Protein AF-X1L0N9-F1 (afdb_monomer)

Solvent-accessible surface area (backbone atoms only — not comparable to full-atom values): 13491 Å² total; per-residue (Å²): 127,62,77,63,73,62,93,65,73,90,87,54,82,64,42,78,41,66,51,42,44,45,74,93,39,53,26,40,29,42,27,48,75,87,40,78,75,52,71,44,74,54,55,84,100,55,66,48,78,44,83,41,66,40,66,89,49,39,42,36,40,40,26,19,51,98,86,40,84,76,45,76,52,76,50,65,66,63,60,67,73,70,48,80,45,81,43,59,81,52,98,76,78,62,95,72,92,72,65,82,74,58,68,49,80,39,46,16,16,92,86,70,44,68,32,91,82,71,79,75,89,79,84,86,78,85,69,62,63,66,32,63,77,67,70,41,51,71,58,40,23,53,48,25,44,51,49,15,55,52,26,46,77,70,68,37,56,69,61,13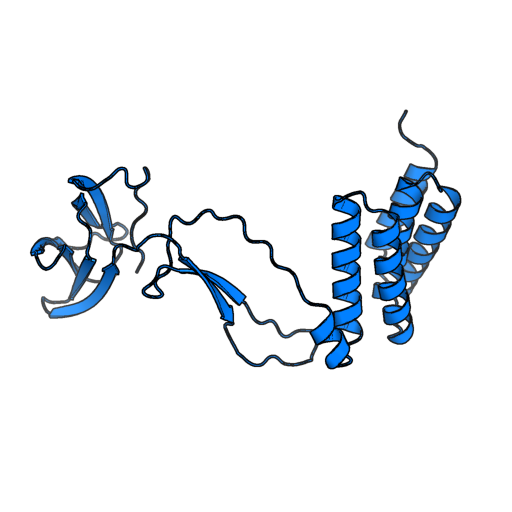,50,51,26,30,50,56,18,30,53,40,21,56,77,66,69,34,53,67,53,34,18,53,29,28,34,54,48,11,52,57,26,42,78,69,69,38,52,68,62,11,45,58,26,32,50,54,14,28,53,36,26,50,76,71,71,37,56,70,61,20,51,54,43,49,53,54,50,53,45,70,76,56,68,82,132

Secondary structure (DSSP, 8-state):
--B---SS---STT-EEEEEE--SSSEEEEEETTEEEEEEE--TTS-EEEEEE--SSEEEEEEEETTEEEEEEEEE------EEEEEES-S---SSSS----EEEEEE-TTS-B-TT----------THHHHHTT-HHHHHHHHHHHHHHHHHTT-HHHHHHHHHHHHHHHHHTT-HHHHHHHHHHHHHHHHTTT-HHHHHHHHHHHHHHHHHTT-HHHHHHHHHHHHHTTS---

Nearest PDB structures (foldseek):
  3sf4-assembly2_B  TM=9.523E-01  e=1.777E-04  Homo sapiens
  4jhr-assembly1_A  TM=8.990E-01  e=4.467E-04  Mus musculus
  4a1s-assembly1_B  TM=9.155E-01  e=1.335E-03  Drosophila melanogaster
  5a7d-assembly4_D  TM=7.820E-01  e=4.467E-04  Drosophila melanogaster
  3ro2-assembly1_A  TM=8.327E-01  e=1.190E-03  Mus musculus

Radius of gyration: 27.87 Å; Cα contacts (8 Å, |Δi|>4): 354; chains: 1; bounding box: 68×39×65 Å

pLDDT: mean 84.45, std 13.93, range [32.12, 97.81]

Foldseek 3Di:
DDWDDQPDPDPDFFDWGKIKDDDPAQKKWKDDPNRTQDIDGQDPPDIDIGTDTDDFFKMKMFGDHPNDTDDIDMDGDFDDFDDKDKDWPDPDWDPPVPTDIDIDIFGHGPVRHGDPPDPDDDDDDDDLVVCVVVVVLQVNLVNLCVQLVVCVVVVVLVSSLVSLVSSLVSCVVVVPLQSNLVSLQSVLVSCVVVVVLVSSLVSLVSSLVSCVVVPNVVVNVVSVVVNVCSVPPDD

Sequence (235 aa):
MAFHKTKDGLKGIGQEIRVWSYSNCEEVELIVNGRSQGRKEMPRNSHLEWKVKYEPGYIELRGYNAGQLVATDRQESTGKAVTIRLKSDREKIKADNHDVSQVTVEIIDKKGRMVPTANNQITLKKSLETAEAMGYKSCMSKAYTGLGLTYLGLRKINEAKKMHKESLKIESELNSREGMARQHFNLGVLYNEQGDIKTAKESMAKAYILYQDIGKPEMAEYIQKRIEELNFPPD

Mean predicted aligned error: 15.49 Å

Organism: NCBI:txid412755

Structure (mmCIF, N/CA/C/O backbone):
data_AF-X1L0N9-F1
#
_entry.id   AF-X1L0N9-F1
#
loop_
_atom_site.group_PDB
_atom_site.id
_atom_site.type_symbol
_atom_site.label_atom_id
_atom_site.label_alt_id
_atom_site.label_comp_id
_atom_site.label_asym_id
_atom_site.label_entity_id
_atom_site.label_seq_id
_atom_site.pdbx_PDB_ins_code
_atom_site.Cartn_x
_atom_site.Cartn_y
_atom_site.Cartn_z
_atom_site.occupancy
_atom_site.B_iso_or_equiv
_atom_site.auth_seq_id
_atom_site.auth_comp_id
_atom_site.auth_asym_id
_atom_site.auth_atom_id
_atom_site.pdbx_PDB_model_num
ATOM 1 N N . MET A 1 1 ? -15.127 10.946 16.827 1.00 34.62 1 MET A N 1
ATOM 2 C CA . MET A 1 1 ? -14.943 9.701 17.600 1.00 34.62 1 MET A CA 1
ATOM 3 C C . MET A 1 1 ? -13.526 9.212 17.385 1.00 34.62 1 MET A C 1
ATOM 5 O O . MET A 1 1 ? -13.165 8.932 16.251 1.00 34.62 1 MET A O 1
ATOM 9 N N . ALA A 1 2 ? -12.706 9.190 18.434 1.00 32.12 2 ALA A N 1
ATOM 10 C CA . ALA A 1 2 ? -11.401 8.537 18.411 1.00 32.12 2 ALA A CA 1
ATOM 11 C C . ALA A 1 2 ? -11.038 8.099 19.834 1.00 32.12 2 ALA A C 1
ATOM 13 O O . ALA A 1 2 ? -11.057 8.916 20.756 1.00 32.12 2 ALA A O 1
ATOM 14 N N . PHE A 1 3 ? -10.719 6.812 19.984 1.00 50.53 3 PHE A N 1
ATOM 15 C CA . PHE A 1 3 ? -10.255 6.203 21.224 1.00 50.53 3 PHE A CA 1
ATOM 16 C C . PHE A 1 3 ? -8.733 6.030 21.246 1.00 50.53 3 PHE A C 1
ATOM 18 O O . PHE A 1 3 ? -8.115 5.572 20.291 1.00 50.53 3 PHE A O 1
ATOM 25 N N . HIS A 1 4 ? -8.202 6.383 22.415 1.00 48.69 4 HIS A N 1
ATOM 26 C CA . HIS A 1 4 ? -7.091 5.821 23.181 1.00 48.69 4 HIS A CA 1
ATOM 27 C C . HIS A 1 4 ? -5.861 5.200 22.479 1.00 48.69 4 HIS A C 1
ATOM 29 O O . HIS A 1 4 ? -5.888 4.095 21.942 1.00 48.69 4 HIS A O 1
ATOM 35 N N . LYS A 1 5 ? -4.715 5.851 22.723 1.00 40.66 5 LYS A N 1
ATOM 36 C CA . LYS A 1 5 ? -3.377 5.250 22.776 1.00 40.66 5 LYS A CA 1
ATOM 37 C C . LYS A 1 5 ? -2.921 5.296 24.240 1.00 40.66 5 LYS A C 1
ATOM 39 O O . LYS A 1 5 ? -2.629 6.380 24.742 1.00 40.66 5 LYS A O 1
ATOM 44 N N . THR A 1 6 ? -2.814 4.163 24.939 1.00 43.25 6 THR A N 1
ATOM 45 C CA . THR A 1 6 ? -1.882 4.093 26.075 1.00 43.25 6 THR A CA 1
ATOM 46 C C . THR A 1 6 ? -0.507 4.372 25.478 1.00 43.25 6 THR A C 1
ATOM 48 O O . THR A 1 6 ? -0.040 3.602 24.637 1.00 43.25 6 THR A O 1
ATOM 51 N N . LYS A 1 7 ? 0.124 5.490 25.857 1.00 37.91 7 LYS A N 1
ATOM 52 C CA . LYS A 1 7 ? 1.489 5.836 25.421 1.00 37.91 7 LYS A CA 1
ATOM 53 C C . LYS A 1 7 ? 2.478 4.695 25.715 1.00 37.91 7 LYS A C 1
ATOM 55 O O . LYS A 1 7 ? 3.401 4.478 24.939 1.00 37.91 7 LYS A O 1
ATOM 60 N N . ASP A 1 8 ? 2.188 3.925 26.762 1.00 44.94 8 ASP A N 1
ATOM 61 C CA . ASP A 1 8 ? 2.935 2.761 27.213 1.00 44.94 8 ASP A CA 1
ATOM 62 C C . ASP A 1 8 ? 2.049 1.524 27.018 1.00 44.94 8 ASP A C 1
ATOM 64 O O . ASP A 1 8 ? 1.043 1.388 27.710 1.00 44.94 8 ASP A O 1
ATOM 68 N N . GLY A 1 9 ? 2.353 0.658 26.047 1.00 54.50 9 GLY A N 1
ATOM 69 C CA . GLY A 1 9 ? 1.533 -0.523 25.735 1.00 54.50 9 GLY A CA 1
ATOM 70 C C . GLY A 1 9 ? 1.088 -1.324 26.972 1.00 54.50 9 GLY A C 1
ATOM 71 O O . GLY A 1 9 ? 1.782 -1.353 27.990 1.00 54.50 9 GLY A O 1
ATOM 72 N N . LEU A 1 10 ? -0.081 -1.969 26.883 1.00 64.44 10 LEU A N 1
ATOM 73 C CA . LEU A 1 10 ? -0.662 -2.767 27.970 1.00 64.44 10 LEU A CA 1
ATOM 74 C C . LEU A 1 10 ? 0.330 -3.846 28.448 1.00 64.44 10 LEU A C 1
ATOM 76 O O . LEU A 1 10 ? 0.694 -4.747 27.696 1.00 64.44 10 LEU A O 1
ATOM 80 N N . LYS A 1 11 ? 0.751 -3.752 29.710 1.00 58.22 11 LYS A N 1
ATOM 81 C CA . LYS A 1 11 ? 1.669 -4.662 30.410 1.00 58.22 11 LYS A CA 1
ATOM 82 C C . LYS A 1 11 ? 0.950 -5.839 31.077 1.00 58.22 11 LYS A C 1
ATOM 84 O O . LYS A 1 11 ? 1.602 -6.829 31.392 1.00 58.22 11 LYS A O 1
ATOM 89 N N . GLY A 1 12 ? -0.368 -5.761 31.287 1.00 68.44 12 GLY A N 1
ATOM 90 C CA . GLY A 1 12 ? -1.157 -6.863 31.847 1.00 68.44 12 GLY A CA 1
ATOM 91 C C . GLY A 1 12 ? -2.470 -6.437 32.507 1.00 68.44 12 GLY A C 1
ATOM 92 O O . GLY A 1 12 ? -2.781 -5.251 32.609 1.00 68.44 12 GLY A O 1
ATOM 93 N N . ILE A 1 13 ? -3.242 -7.432 32.955 1.00 79.12 13 ILE A N 1
ATOM 94 C CA . ILE A 1 13 ? -4.495 -7.254 33.709 1.00 79.12 13 ILE A CA 1
ATOM 95 C C . ILE A 1 13 ? -4.215 -6.473 35.002 1.00 79.12 13 ILE A C 1
ATOM 97 O O . ILE A 1 13 ? -3.224 -6.729 35.681 1.00 79.12 13 ILE A O 1
ATOM 101 N N . GLY A 1 14 ? -5.085 -5.520 35.341 1.00 79.69 14 GLY A N 1
ATOM 102 C CA . GLY A 1 14 ? -4.996 -4.706 36.556 1.00 79.69 14 GLY A CA 1
ATOM 103 C C . GLY A 1 14 ? -4.119 -3.457 36.441 1.00 79.69 14 GLY A C 1
ATOM 104 O O . GLY A 1 14 ? -4.121 -2.640 37.362 1.00 79.69 14 GLY A O 1
ATOM 105 N N . GLN A 1 15 ? -3.409 -3.266 35.324 1.00 82.19 15 GLN A N 1
ATOM 106 C CA . GLN A 1 15 ? -2.669 -2.031 35.063 1.00 82.19 15 GLN A CA 1
ATOM 107 C C . GLN A 1 15 ? -3.626 -0.835 34.993 1.00 82.19 15 GLN A C 1
ATOM 109 O O . GLN A 1 15 ? -4.653 -0.897 34.319 1.00 82.19 15 GLN A O 1
ATOM 114 N N . GLU A 1 16 ? -3.274 0.272 35.644 1.00 85.69 16 GLU A N 1
ATOM 115 C CA . GLU A 1 16 ? -3.999 1.530 35.473 1.00 85.69 16 GLU A CA 1
ATOM 116 C C . GLU A 1 16 ? -3.743 2.103 34.073 1.00 85.69 16 GLU A C 1
ATOM 118 O O . GLU A 1 16 ? -2.599 2.310 33.660 1.00 85.69 16 GLU A O 1
ATOM 123 N N . ILE A 1 17 ? -4.825 2.365 33.347 1.00 85.00 17 ILE A N 1
ATOM 124 C CA . ILE A 1 17 ? -4.815 2.961 32.017 1.00 85.00 17 ILE A CA 1
ATOM 125 C C . ILE A 1 17 ? -5.641 4.242 32.012 1.00 85.00 17 ILE A C 1
ATOM 127 O O . ILE A 1 17 ? -6.614 4.387 32.755 1.00 85.00 17 ILE A O 1
ATOM 131 N N . ARG A 1 18 ? -5.248 5.181 31.149 1.00 88.06 18 ARG A N 1
ATOM 132 C CA . ARG A 1 18 ? -5.951 6.453 30.958 1.00 88.06 18 ARG A CA 1
ATOM 133 C C . ARG A 1 18 ? -6.823 6.377 29.723 1.00 88.06 18 ARG A C 1
ATOM 135 O O . ARG A 1 18 ? -6.313 6.488 28.615 1.00 88.06 18 ARG A O 1
ATOM 142 N N . VAL A 1 19 ? -8.122 6.194 29.890 1.00 88.00 19 VAL A N 1
ATOM 143 C CA . VAL A 1 19 ? -9.056 6.199 28.76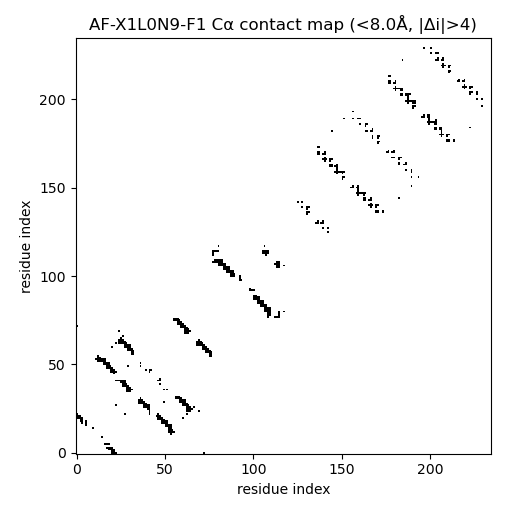2 1.00 88.00 19 VAL A CA 1
ATOM 144 C C . VAL A 1 19 ? -9.383 7.643 28.414 1.00 88.00 19 VAL A C 1
ATOM 146 O O . VAL A 1 19 ? -9.854 8.387 29.271 1.00 88.00 19 VAL A O 1
ATOM 149 N N . TRP A 1 20 ? -9.128 8.026 27.163 1.00 90.00 20 TRP A N 1
ATOM 150 C CA . TRP A 1 20 ? -9.456 9.350 26.635 1.00 90.00 20 TRP A CA 1
ATOM 151 C C . TRP A 1 20 ? -10.664 9.290 25.710 1.00 90.00 20 TRP A C 1
ATOM 153 O O . TRP A 1 20 ? -10.805 8.331 24.947 1.00 90.00 20 TRP A O 1
ATOM 163 N N . SER A 1 21 ? -11.493 10.332 25.755 1.00 88.62 21 SER A N 1
ATOM 164 C CA . SER A 1 21 ? -12.639 10.510 24.865 1.00 88.62 21 SER A CA 1
ATOM 165 C C . SER A 1 21 ? -12.681 11.917 24.283 1.00 88.62 21 SER A C 1
ATOM 167 O O . SER A 1 21 ? -12.594 12.903 25.016 1.00 88.62 21 SER A O 1
ATOM 169 N N . TYR A 1 22 ? -12.888 11.983 22.969 1.00 90.56 22 TYR A N 1
ATOM 170 C CA . TYR A 1 22 ? -13.259 13.192 22.244 1.00 90.56 22 TYR A CA 1
ATOM 171 C C . TYR A 1 22 ? -14.695 13.039 21.751 1.00 90.56 22 TYR A C 1
ATOM 173 O O . TYR A 1 22 ? -15.003 12.101 21.006 1.00 90.56 22 TYR A O 1
ATOM 181 N N . SER A 1 23 ? -15.560 13.974 22.132 1.00 90.12 23 SER A N 1
ATOM 182 C CA . SER A 1 23 ? -16.963 13.991 21.729 1.00 90.12 23 SER A CA 1
ATOM 183 C C . SER A 1 23 ? -17.422 15.414 21.453 1.00 90.12 23 SER A C 1
ATOM 185 O O . SER A 1 23 ? -16.873 16.372 21.986 1.00 90.12 23 SER A O 1
ATOM 187 N N . ASN A 1 24 ? -18.442 15.529 20.615 1.00 92.56 24 ASN A N 1
ATOM 188 C CA . ASN A 1 24 ? -19.243 16.734 20.439 1.00 92.56 24 ASN A CA 1
ATOM 189 C C . ASN A 1 24 ? -20.523 16.713 21.300 1.00 92.56 24 ASN A C 1
ATOM 191 O O . ASN A 1 24 ? -21.346 17.611 21.159 1.00 92.56 24 ASN A O 1
ATOM 195 N N . CYS A 1 25 ? -20.716 15.685 22.136 1.00 93.00 25 CYS A N 1
ATOM 196 C CA . CYS A 1 25 ? -21.814 15.628 23.103 1.00 93.00 25 CYS A CA 1
ATOM 197 C C . CYS A 1 25 ? -21.526 16.514 24.322 1.00 93.00 25 CYS A C 1
ATOM 199 O O . CYS A 1 25 ? -20.361 16.728 24.655 1.00 93.00 25 CYS A O 1
ATOM 201 N N . GLU A 1 26 ? -22.577 16.962 25.006 1.00 96.12 26 GLU A N 1
ATOM 202 C CA . GLU A 1 26 ? -22.484 17.766 26.233 1.00 96.12 26 GLU A CA 1
ATOM 203 C C . GLU A 1 26 ? -21.871 16.971 27.386 1.00 96.12 26 GLU A C 1
ATOM 205 O O . GLU A 1 26 ? -20.997 17.467 28.087 1.00 96.12 26 GLU A O 1
ATOM 210 N N . GLU A 1 27 ? -22.273 15.712 27.553 1.00 97.06 27 GLU A N 1
ATOM 211 C CA . GLU A 1 27 ? -21.728 14.823 28.575 1.00 97.06 27 GLU A CA 1
ATOM 212 C C . GLU A 1 27 ? -21.344 13.474 27.974 1.00 97.06 27 GLU A C 1
ATOM 214 O O . GLU A 1 27 ? -21.942 12.999 27.006 1.00 97.06 27 GLU A O 1
ATOM 219 N N . VAL A 1 28 ? -20.355 12.814 28.572 1.00 97.06 28 VAL A N 1
ATOM 220 C CA . VAL A 1 28 ? -19.987 11.444 28.217 1.00 97.06 28 VAL A CA 1
ATOM 221 C C . VAL A 1 28 ? -19.795 10.613 29.476 1.00 97.06 28 VAL A C 1
ATOM 223 O O . VAL A 1 28 ? -19.161 11.038 30.439 1.00 97.06 28 VAL A O 1
ATOM 226 N N . GLU A 1 29 ? -20.326 9.399 29.460 1.00 97.31 29 GLU A N 1
ATOM 227 C CA . GLU A 1 29 ? -20.125 8.385 30.487 1.00 97.31 29 GLU A CA 1
ATOM 228 C C . GLU A 1 29 ? -19.268 7.247 29.942 1.00 97.31 29 GLU A C 1
ATOM 230 O O . GLU A 1 29 ? -19.505 6.757 28.837 1.00 97.31 29 GLU A O 1
ATOM 235 N N . LEU A 1 30 ? -18.286 6.817 30.733 1.00 95.38 30 LEU A N 1
ATOM 236 C CA . LEU A 1 30 ? -17.493 5.630 30.441 1.00 95.38 30 LEU A CA 1
ATOM 237 C C . LEU A 1 30 ? -18.061 4.425 31.190 1.00 95.38 30 LEU A C 1
ATOM 239 O O . LEU A 1 30 ? -18.181 4.448 32.411 1.00 95.38 30 LEU A O 1
ATOM 243 N N . ILE A 1 31 ? -18.334 3.347 30.467 1.00 95.56 31 ILE A N 1
ATOM 244 C CA . ILE A 1 31 ? -18.715 2.041 30.997 1.00 95.56 31 ILE A CA 1
ATOM 245 C C . ILE A 1 31 ? -17.563 1.064 30.750 1.00 95.56 31 ILE A C 1
ATOM 247 O O . ILE A 1 31 ? -17.070 0.954 29.630 1.00 95.56 31 ILE A O 1
ATOM 251 N N . VAL A 1 32 ? -17.153 0.320 31.775 1.00 92.88 32 VAL A N 1
ATOM 252 C CA . VAL A 1 32 ? -16.159 -0.761 31.677 1.00 92.88 32 VAL A CA 1
ATOM 253 C C . VAL A 1 32 ? -16.826 -2.050 32.132 1.00 92.88 32 VAL A C 1
ATOM 25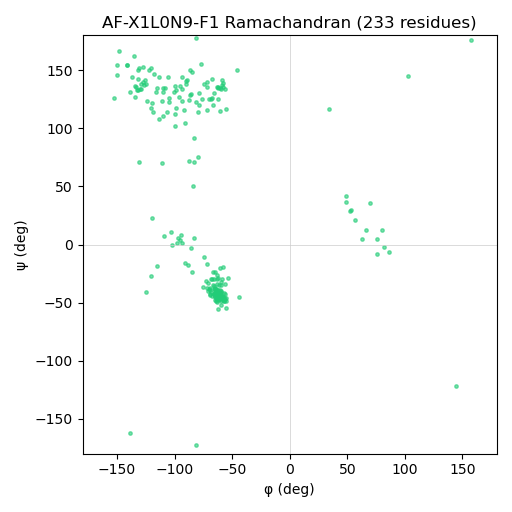5 O O . VAL A 1 32 ? -17.279 -2.132 33.273 1.00 92.88 32 VAL A O 1
ATOM 258 N N . ASN A 1 33 ? -16.934 -3.042 31.244 1.00 92.44 33 ASN A N 1
ATOM 259 C CA . ASN A 1 33 ? -17.570 -4.335 31.537 1.00 92.44 33 ASN A CA 1
ATOM 260 C C . ASN A 1 33 ? -18.956 -4.201 32.207 1.00 92.44 33 ASN A C 1
ATOM 262 O O . ASN A 1 33 ? -19.277 -4.892 33.173 1.00 92.44 33 ASN A O 1
ATOM 266 N N . GLY A 1 34 ? -19.765 -3.256 31.721 1.00 93.44 34 GLY A N 1
ATOM 267 C CA . GLY A 1 34 ? -21.113 -2.978 32.230 1.00 93.44 34 GLY A CA 1
ATOM 268 C C . GLY A 1 34 ? -21.172 -2.087 33.476 1.00 93.44 34 GLY A C 1
ATOM 269 O O . GLY A 1 34 ? -22.266 -1.743 33.913 1.00 93.44 34 GLY A O 1
ATOM 270 N N . ARG A 1 35 ? -20.029 -1.672 34.038 1.00 95.00 35 ARG A N 1
ATOM 271 C CA . ARG A 1 35 ? -19.954 -0.812 35.229 1.00 95.00 35 ARG A CA 1
ATOM 272 C C . ARG A 1 35 ? -19.565 0.612 34.859 1.00 95.00 35 ARG A C 1
ATOM 274 O O . ARG A 1 35 ? -18.523 0.827 34.236 1.00 95.00 35 ARG A O 1
ATOM 281 N N . SER A 1 36 ? -20.371 1.581 35.284 1.00 96.00 36 SER A N 1
ATOM 282 C CA . SER A 1 36 ? -20.061 2.998 35.087 1.00 96.00 36 SER A CA 1
ATOM 283 C C . SER A 1 36 ? -18.787 3.397 35.830 1.00 96.00 36 SER A C 1
ATOM 285 O O . SER A 1 36 ? -18.579 3.027 36.984 1.00 96.00 36 SER A O 1
ATOM 287 N N . GLN A 1 37 ? -17.937 4.151 35.143 1.00 95.12 37 GLN A N 1
ATOM 288 C CA . GLN A 1 37 ? -16.746 4.818 35.671 1.00 95.12 37 GLN A CA 1
ATOM 289 C C . GLN A 1 37 ? -16.995 6.322 35.870 1.00 95.12 37 GLN A C 1
ATOM 291 O O . GLN A 1 37 ? -16.060 7.086 36.110 1.00 95.12 37 GLN A O 1
ATOM 296 N N . GLY A 1 38 ? -18.255 6.750 35.755 1.00 95.50 38 GLY A N 1
ATOM 297 C CA . GLY A 1 38 ? -18.694 8.125 35.933 1.00 95.50 38 GLY A CA 1
ATOM 298 C C . GLY A 1 38 ? -18.973 8.849 34.618 1.00 95.50 38 GLY A C 1
ATOM 299 O O . GLY A 1 38 ? -18.276 8.669 33.612 1.00 95.50 38 GLY A O 1
ATOM 300 N N . ARG A 1 39 ? -19.990 9.710 34.673 1.00 96.44 39 ARG A N 1
ATOM 301 C CA . ARG A 1 39 ? -20.349 10.679 33.638 1.00 96.44 39 ARG A CA 1
ATOM 302 C C . ARG A 1 39 ? -19.615 11.999 33.884 1.00 96.44 39 ARG A C 1
ATOM 304 O O . ARG A 1 39 ? -19.452 12.403 35.034 1.00 96.44 39 ARG A O 1
ATOM 311 N N . LYS A 1 40 ? -19.147 12.644 32.816 1.00 96.94 40 LYS A N 1
ATOM 312 C CA . LYS A 1 40 ? -18.444 13.932 32.861 1.00 96.94 40 LYS A CA 1
ATOM 313 C C . LYS A 1 40 ? -18.934 14.858 31.749 1.00 96.94 40 LYS A C 1
ATOM 315 O O . LYS A 1 40 ? -19.186 14.391 30.640 1.00 96.94 40 LYS A O 1
ATOM 320 N N . GLU A 1 41 ? -19.004 16.150 32.042 1.00 96.94 41 GLU A N 1
ATOM 321 C CA . GLU A 1 41 ? -19.285 17.207 31.065 1.00 96.94 41 GLU A CA 1
ATOM 322 C C . GLU A 1 41 ? -18.082 17.417 30.136 1.00 96.94 41 GLU A C 1
ATOM 324 O O . GLU A 1 41 ? -16.936 17.440 30.589 1.00 96.94 41 GLU A O 1
ATOM 329 N N . MET A 1 42 ? -18.331 17.545 28.835 1.00 94.06 42 MET A N 1
ATOM 330 C CA . MET A 1 42 ? -17.302 17.666 27.812 1.00 94.06 42 MET A CA 1
ATOM 331 C C . MET A 1 42 ? -16.747 19.099 27.752 1.00 94.06 42 MET A C 1
ATOM 333 O O . MET A 1 42 ? -17.452 20.022 27.334 1.00 94.06 42 MET A O 1
ATOM 337 N N . PRO A 1 43 ? -15.466 19.318 28.099 1.00 94.44 43 PRO A N 1
ATOM 338 C CA . PRO A 1 43 ? -14.849 20.632 27.967 1.00 94.44 43 PRO A CA 1
ATOM 339 C C . PRO A 1 43 ? -14.693 21.042 26.494 1.00 94.44 43 PRO A C 1
ATOM 341 O O . PRO A 1 43 ? -14.314 20.238 25.638 1.00 94.44 43 PRO A O 1
ATOM 344 N N . ARG A 1 44 ? -14.903 22.332 26.196 1.00 89.62 44 ARG A N 1
ATOM 345 C CA . ARG A 1 44 ? -14.673 22.882 24.848 1.00 89.62 44 ARG A CA 1
ATOM 346 C C . ARG A 1 44 ? -13.216 22.690 24.419 1.00 89.62 44 ARG A C 1
ATOM 348 O O . ARG A 1 44 ? -12.301 23.012 25.171 1.00 89.62 44 ARG A O 1
ATOM 355 N N . ASN A 1 45 ? -13.018 22.227 23.182 1.00 87.69 45 ASN A N 1
ATOM 356 C CA . ASN A 1 45 ? -11.704 22.031 22.550 1.00 87.69 45 ASN A CA 1
ATOM 357 C C . ASN A 1 45 ? -10.723 21.168 23.366 1.00 87.69 45 ASN A C 1
ATOM 359 O O . ASN A 1 45 ? -9.511 21.360 23.288 1.00 87.69 45 ASN A O 1
ATOM 363 N N . SER A 1 46 ? -11.232 20.225 24.159 1.00 92.50 46 SER A N 1
ATOM 364 C CA . SER A 1 46 ? -10.409 19.336 24.977 1.00 92.50 46 SER A CA 1
ATOM 365 C C . SER A 1 46 ? -10.961 17.904 24.936 1.00 92.50 46 SER A C 1
ATOM 367 O O . SER A 1 46 ? -11.669 17.529 24.001 1.00 92.50 46 SER A O 1
ATOM 369 N N . HIS A 1 47 ? -10.563 17.072 25.892 1.00 90.69 47 HIS A N 1
ATOM 370 C CA . HIS A 1 47 ? -10.966 15.678 26.008 1.00 90.69 47 HIS A CA 1
ATOM 371 C C . HIS A 1 47 ? -11.332 15.339 27.446 1.00 90.69 47 HIS A C 1
ATOM 373 O O . HIS A 1 47 ? -10.935 16.018 28.395 1.00 90.69 47 HIS A O 1
ATOM 379 N N . LEU A 1 48 ? -12.056 14.238 27.594 1.00 93.00 48 LEU A N 1
ATOM 380 C CA . LEU A 1 48 ? -12.281 13.607 28.882 1.00 93.00 48 LEU A CA 1
ATOM 381 C C . LEU A 1 48 ? -11.243 12.521 29.126 1.00 93.00 48 LEU A C 1
ATOM 383 O O . LEU A 1 48 ? -10.861 11.804 28.203 1.00 93.00 48 LEU A O 1
ATOM 387 N N . GLU A 1 49 ? -10.834 12.374 30.383 1.00 93.56 49 GLU A N 1
ATOM 388 C CA . GLU A 1 49 ? -9.931 11.320 30.840 1.00 93.56 49 GLU A CA 1
ATOM 389 C C . GLU A 1 49 ? -10.538 10.563 32.025 1.00 93.56 49 GLU A C 1
ATOM 391 O O . GLU A 1 49 ? -11.051 11.171 32.969 1.00 93.56 49 GLU A O 1
ATOM 396 N N . TRP A 1 50 ? -10.420 9.235 32.017 1.00 93.50 50 TRP A N 1
ATOM 397 C CA . TRP A 1 50 ? -10.667 8.375 33.174 1.00 93.50 50 TRP A CA 1
ATOM 398 C C . TRP A 1 50 ? -9.449 7.504 33.449 1.00 93.50 50 TRP A C 1
ATOM 400 O O . TRP A 1 50 ? -8.870 6.927 32.528 1.00 93.50 50 TRP A O 1
ATOM 410 N N . LYS A 1 51 ? -9.100 7.363 34.727 1.00 91.94 51 LYS A N 1
ATOM 411 C CA . LYS A 1 51 ? -8.141 6.362 35.194 1.00 91.94 51 LYS A CA 1
ATOM 412 C C . LYS A 1 51 ? -8.914 5.111 35.573 1.00 91.94 51 LYS A C 1
ATOM 414 O O . LYS A 1 51 ? -9.738 5.158 36.482 1.00 91.94 51 LYS A O 1
ATOM 419 N N . VAL A 1 52 ? -8.676 4.021 34.858 1.00 90.19 52 VAL A N 1
ATOM 420 C CA . VAL A 1 52 ? -9.372 2.747 35.073 1.00 90.19 52 VAL A CA 1
ATOM 421 C C . VAL A 1 52 ? -8.360 1.617 35.139 1.00 90.19 52 VAL A C 1
ATOM 423 O O . VAL A 1 52 ? -7.308 1.677 34.505 1.00 90.19 52 VAL A O 1
ATOM 426 N N . LYS A 1 53 ? -8.668 0.568 35.899 1.00 88.06 53 LYS A N 1
ATOM 427 C CA . LYS A 1 53 ? -7.868 -0.660 35.877 1.00 88.06 53 LYS A CA 1
ATOM 428 C C . LYS A 1 53 ? -8.245 -1.472 34.646 1.00 88.06 53 LYS A C 1
ATOM 430 O O . LYS A 1 53 ? -9.426 -1.685 34.383 1.00 88.06 53 LYS A O 1
ATOM 435 N N . TYR A 1 54 ? -7.246 -1.904 33.886 1.00 84.00 54 TYR A N 1
ATOM 436 C CA . TYR A 1 54 ? -7.463 -2.706 32.693 1.00 84.00 54 TYR A CA 1
ATOM 437 C C . TYR A 1 54 ? -7.993 -4.096 33.055 1.00 84.00 54 TYR A C 1
ATOM 439 O O . TYR A 1 54 ? -7.352 -4.848 33.792 1.00 84.00 54 TYR A O 1
ATOM 447 N N . GLU A 1 55 ? -9.124 -4.458 32.459 1.00 83.56 55 GLU A N 1
ATOM 448 C CA . GLU A 1 55 ? -9.705 -5.795 32.511 1.00 83.56 55 GLU A CA 1
ATOM 449 C C . GLU A 1 55 ? -10.133 -6.216 31.097 1.00 83.56 55 GLU A C 1
ATOM 451 O O . GLU A 1 55 ? -10.743 -5.411 30.382 1.00 83.56 55 GLU A O 1
ATOM 456 N N . PRO A 1 56 ? -9.846 -7.459 30.665 1.00 85.25 56 PRO A N 1
ATOM 457 C CA . PRO A 1 56 ? -10.335 -7.962 29.390 1.00 85.25 56 PRO A CA 1
ATOM 458 C C . PRO A 1 56 ? -11.862 -7.918 29.321 1.00 85.25 56 PRO A C 1
ATOM 460 O O . PRO A 1 56 ? -12.552 -8.267 30.275 1.00 85.25 56 PRO A O 1
ATOM 463 N N . GLY A 1 57 ? -12.385 -7.529 28.163 1.00 88.12 57 GLY A N 1
ATOM 464 C CA . GLY A 1 57 ? -13.818 -7.376 27.944 1.00 88.12 57 GLY A CA 1
ATOM 465 C C . GLY A 1 57 ? -14.074 -6.201 27.021 1.00 88.12 57 GLY A C 1
ATOM 466 O O . GLY A 1 57 ? -13.547 -6.197 25.905 1.00 88.12 57 GLY A O 1
ATOM 467 N N . TYR A 1 58 ? -14.846 -5.214 27.466 1.00 88.38 58 TYR A N 1
ATOM 468 C CA . TYR A 1 58 ? -15.173 -4.045 26.659 1.00 88.38 58 TYR A CA 1
ATOM 469 C C . TYR A 1 58 ? -15.210 -2.745 27.461 1.00 88.38 58 TYR A C 1
ATOM 471 O O . TYR A 1 58 ? -15.495 -2.724 28.661 1.00 88.38 58 TYR A O 1
ATOM 479 N N . ILE A 1 59 ? -14.976 -1.655 26.740 1.00 91.00 59 ILE A N 1
ATOM 480 C CA . ILE A 1 59 ? -15.316 -0.304 27.163 1.00 91.00 59 ILE A CA 1
ATOM 481 C C . ILE A 1 59 ? -16.403 0.239 26.240 1.00 91.00 59 ILE A C 1
ATOM 483 O O . ILE A 1 59 ? -16.416 -0.056 25.046 1.00 91.00 59 ILE A O 1
ATOM 487 N N . GLU A 1 60 ? -17.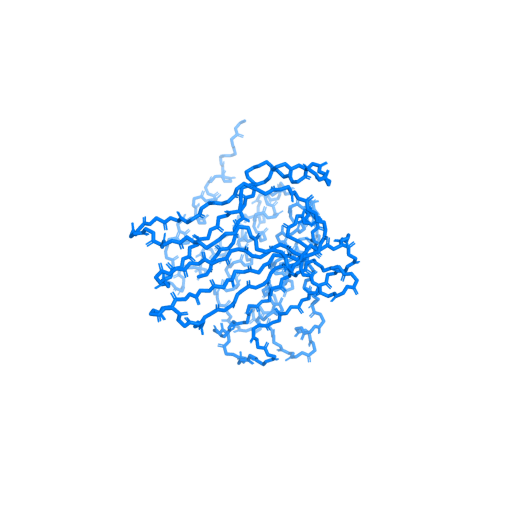321 1.017 26.789 1.00 93.38 60 GLU A N 1
ATOM 488 C CA . GLU A 1 60 ? -18.390 1.676 26.046 1.00 93.38 60 GLU A CA 1
ATOM 489 C C . GLU A 1 60 ? -18.486 3.126 26.513 1.00 93.38 60 GLU A C 1
ATOM 491 O O . GLU A 1 60 ? -18.574 3.393 27.709 1.00 93.38 60 GLU A O 1
ATOM 496 N N . LEU A 1 61 ? -18.439 4.065 25.574 1.00 94.94 61 LEU A N 1
ATOM 497 C CA . LEU A 1 61 ? -18.747 5.465 25.826 1.00 94.94 61 LEU A CA 1
ATOM 498 C C . LEU A 1 61 ? -20.200 5.727 25.462 1.00 94.94 61 LEU A C 1
ATOM 500 O O . LEU A 1 61 ? -20.664 5.313 24.401 1.00 94.94 61 LEU A O 1
ATOM 504 N N . ARG A 1 62 ? -20.887 6.463 26.327 1.00 96.44 62 ARG A N 1
ATOM 505 C CA . ARG A 1 62 ? -22.263 6.918 26.135 1.00 96.44 62 ARG A CA 1
ATOM 506 C C . ARG A 1 62 ? -22.277 8.436 26.129 1.00 96.44 62 ARG A C 1
ATOM 508 O O . ARG A 1 62 ? -21.930 9.042 27.136 1.00 96.44 62 ARG A O 1
ATOM 515 N N . GLY A 1 63 ? -22.610 9.036 24.993 1.00 96.75 63 GLY A N 1
ATOM 516 C CA . GLY A 1 63 ? -22.705 10.482 24.813 1.00 96.75 63 GLY A CA 1
ATOM 517 C C . GLY A 1 63 ? -24.131 10.973 25.028 1.00 96.75 63 GLY A C 1
ATOM 518 O O . GLY A 1 63 ? -25.070 10.380 24.493 1.00 96.75 63 GLY A O 1
ATOM 519 N N . TYR A 1 64 ? -24.283 12.052 25.790 1.00 96.81 64 TYR A N 1
ATOM 520 C CA . TYR A 1 64 ? -25.572 12.622 26.149 1.00 96.81 64 TYR A CA 1
ATOM 521 C C . TYR A 1 64 ? -25.659 14.104 25.786 1.00 96.81 64 TYR A C 1
ATOM 523 O O . TYR A 1 64 ? -24.690 14.834 25.979 1.00 96.81 64 TYR A O 1
ATOM 531 N N . ASN A 1 65 ? -26.834 14.528 25.314 1.00 95.44 65 ASN A N 1
ATOM 532 C CA . ASN A 1 65 ? -27.211 15.929 25.098 1.00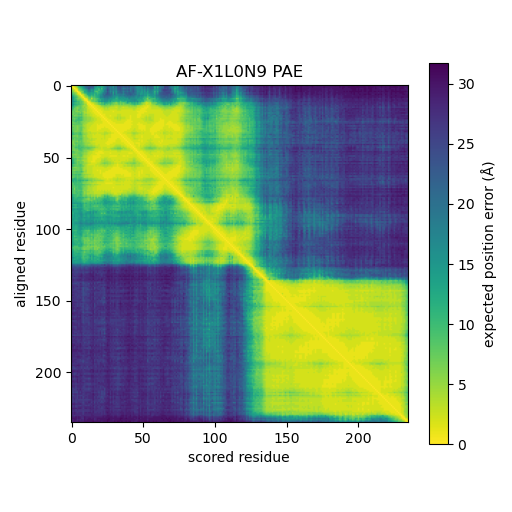 95.44 65 ASN A CA 1
ATOM 533 C C . ASN A 1 65 ? -28.567 16.170 25.761 1.00 95.44 65 ASN A C 1
ATOM 535 O O . ASN A 1 65 ? -29.471 15.344 25.609 1.00 95.44 65 ASN A O 1
ATOM 539 N N . ALA A 1 66 ? -28.714 17.262 26.510 1.00 95.06 66 ALA A N 1
ATOM 540 C CA . ALA A 1 66 ? -29.899 17.547 27.319 1.00 95.06 66 ALA A CA 1
ATOM 541 C C . ALA A 1 66 ? -30.329 16.342 28.191 1.00 95.06 66 ALA A C 1
ATOM 543 O O . ALA A 1 66 ? -31.512 16.039 28.344 1.00 95.06 66 ALA A O 1
ATOM 544 N N . GLY A 1 67 ? -29.345 15.594 28.706 1.00 92.94 67 GLY A N 1
ATOM 545 C CA . GLY A 1 67 ? -29.543 14.383 29.509 1.00 92.94 67 GLY A CA 1
ATOM 546 C C . GLY A 1 67 ? -29.956 13.119 28.739 1.00 92.94 67 GLY A C 1
ATOM 547 O O . GLY A 1 67 ? -29.945 12.035 29.328 1.00 92.94 67 GLY A O 1
ATOM 548 N N . GLN A 1 68 ? -30.267 13.209 27.443 1.00 96.19 68 GLN A N 1
ATOM 549 C CA . GLN A 1 68 ? -30.674 12.072 26.611 1.00 96.19 68 GLN A CA 1
ATOM 550 C C . GLN A 1 68 ? -29.478 11.387 25.958 1.00 96.19 68 GLN A C 1
ATOM 552 O O . GLN A 1 68 ? -28.547 12.054 25.519 1.00 96.19 68 GLN A O 1
ATOM 557 N N . LEU A 1 69 ? -29.507 10.055 25.869 1.00 95.31 69 LEU A N 1
ATOM 558 C CA . LEU A 1 69 ? -28.466 9.274 25.198 1.00 95.31 69 LEU A CA 1
ATOM 559 C C . LEU A 1 69 ? -28.572 9.467 23.683 1.00 95.31 69 LEU A C 1
ATOM 561 O O . LEU A 1 69 ? -29.557 9.048 23.082 1.00 95.31 69 LEU A O 1
ATOM 565 N N . VAL A 1 70 ? -27.549 10.062 23.071 1.00 96.50 70 VAL A N 1
ATOM 566 C CA . VAL A 1 70 ? -27.537 10.384 21.632 1.00 96.50 70 VAL A CA 1
ATOM 567 C C . VAL A 1 70 ? -26.479 9.618 20.842 1.00 96.50 70 VAL A C 1
ATOM 569 O O . VAL A 1 70 ? -26.580 9.522 19.622 1.00 96.50 70 VAL A O 1
ATOM 572 N N . ALA A 1 71 ? -25.467 9.061 21.510 1.00 92.25 71 ALA A N 1
ATOM 573 C CA . ALA A 1 71 ? -24.408 8.305 20.851 1.00 92.25 71 ALA A CA 1
ATOM 574 C C . ALA A 1 71 ? -23.838 7.217 21.762 1.00 92.25 71 ALA A C 1
ATOM 576 O O . ALA A 1 71 ? -23.692 7.412 22.970 1.00 92.25 71 ALA A O 1
ATOM 577 N N . THR A 1 72 ? -23.448 6.095 21.165 1.00 93.00 72 THR A N 1
ATOM 578 C CA . THR A 1 72 ? -22.654 5.059 21.825 1.00 93.00 72 THR A CA 1
ATOM 579 C C . THR A 1 72 ? -21.478 4.659 20.944 1.00 93.00 72 THR A C 1
ATOM 581 O O . THR A 1 72 ? -21.593 4.618 19.721 1.00 93.00 72 THR A O 1
ATOM 584 N N . ASP A 1 73 ? -20.332 4.385 21.561 1.00 89.00 73 ASP A N 1
ATOM 585 C CA . ASP A 1 73 ? -19.173 3.798 20.885 1.00 89.00 73 ASP A CA 1
ATOM 586 C C . ASP A 1 73 ? -18.553 2.745 21.801 1.00 89.00 73 ASP A C 1
ATOM 588 O O . ASP A 1 73 ? -18.345 2.990 22.991 1.00 89.00 73 ASP A O 1
ATOM 592 N N . ARG A 1 74 ? -18.293 1.553 21.267 1.00 88.50 74 ARG A N 1
ATOM 593 C CA . ARG A 1 74 ? -17.882 0.385 22.046 1.00 88.50 74 ARG A CA 1
ATOM 594 C C . ARG A 1 74 ? -16.639 -0.247 21.446 1.00 88.50 74 ARG A C 1
ATOM 596 O O . ARG A 1 74 ? -16.575 -0.514 20.251 1.00 88.50 74 ARG A O 1
ATOM 603 N N . GLN A 1 75 ? -15.678 -0.549 22.312 1.00 83.38 75 GLN A N 1
ATOM 604 C CA . GLN A 1 75 ? -14.416 -1.186 21.957 1.00 83.38 75 GLN A CA 1
ATOM 605 C C . GLN A 1 75 ? -14.188 -2.419 22.821 1.00 83.38 75 GLN A C 1
ATOM 607 O O . GLN A 1 75 ? -14.450 -2.408 24.023 1.00 83.38 75 GLN A O 1
ATOM 612 N N . GLU A 1 76 ? -13.675 -3.485 22.215 1.00 85.50 76 GLU A N 1
ATOM 613 C CA . GLU A 1 76 ? -13.428 -4.751 22.901 1.00 85.50 76 GLU A CA 1
ATOM 614 C C . GLU A 1 76 ? -11.949 -5.114 22.906 1.00 85.50 76 GLU A C 1
ATOM 616 O O . GLU A 1 76 ? -11.223 -4.885 21.940 1.00 85.50 76 GLU A O 1
ATOM 621 N N . SER A 1 77 ? -11.517 -5.770 23.981 1.00 83.12 77 SER A N 1
ATOM 622 C CA . SER A 1 77 ? -10.197 -6.389 24.036 1.00 83.12 77 SER A CA 1
ATOM 623 C C . SER A 1 77 ? -10.081 -7.482 22.969 1.00 83.12 77 SER A C 1
ATOM 625 O O . SER A 1 77 ? -10.888 -8.422 22.907 1.00 83.12 77 SER A O 1
ATOM 627 N N . THR A 1 78 ? -9.056 -7.365 22.130 1.00 81.94 78 THR A N 1
ATOM 628 C CA . THR A 1 78 ? -8.760 -8.309 21.050 1.00 81.94 78 THR A CA 1
ATOM 629 C C . THR A 1 78 ? -7.905 -9.466 21.553 1.00 81.94 78 THR A C 1
ATOM 631 O O . THR A 1 78 ? -7.167 -9.354 22.531 1.00 81.94 78 THR A O 1
ATOM 634 N N . GLY A 1 79 ? -8.073 -10.627 20.921 1.00 79.81 79 GLY A N 1
ATOM 635 C CA . GLY A 1 79 ? -7.262 -11.805 21.2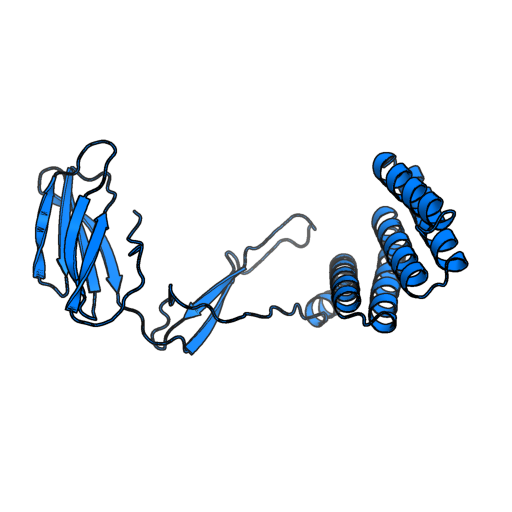13 1.00 79.81 79 GLY A CA 1
ATOM 636 C C . GLY A 1 79 ? -5.905 -11.770 20.506 1.00 79.81 79 GLY A C 1
ATOM 637 O O . GLY A 1 79 ? -5.541 -10.797 19.850 1.00 79.81 79 GLY A O 1
ATOM 638 N N . LYS A 1 80 ? -5.165 -12.884 20.590 1.00 80.69 80 LYS A N 1
ATOM 639 C CA . LYS A 1 80 ? -3.954 -13.080 19.779 1.00 80.69 80 LYS A CA 1
ATOM 640 C C . LYS A 1 80 ? -4.298 -12.992 18.287 1.00 80.69 80 LYS A C 1
ATOM 642 O O . LYS A 1 80 ? -5.330 -13.515 17.863 1.00 80.69 80 LYS A O 1
ATOM 647 N N . ALA A 1 81 ? -3.405 -12.380 17.513 1.00 82.25 81 ALA A N 1
ATOM 648 C CA . ALA A 1 81 ? -3.461 -12.387 16.056 1.00 82.25 81 ALA A CA 1
ATOM 649 C C . ALA A 1 81 ? -3.484 -13.826 15.521 1.00 82.25 81 ALA A C 1
ATOM 651 O O . ALA A 1 81 ? -2.711 -14.668 15.982 1.00 82.25 81 ALA A O 1
ATOM 652 N N . VAL A 1 82 ? -4.375 -14.103 14.567 1.00 85.06 82 VAL A N 1
ATOM 653 C CA . VAL A 1 82 ? -4.543 -15.442 13.979 1.00 85.06 82 VAL A CA 1
ATOM 654 C C . VAL A 1 82 ? -4.417 -15.434 12.465 1.00 85.06 82 VAL A C 1
ATOM 656 O O . VAL A 1 82 ? -3.809 -16.349 11.920 1.00 85.06 82 VAL A O 1
ATOM 659 N N . THR A 1 83 ? -4.974 -14.439 11.776 1.00 86.75 83 THR A N 1
ATOM 660 C CA . THR A 1 83 ? -4.936 -14.407 10.309 1.00 86.75 83 THR A CA 1
ATOM 661 C C . THR A 1 83 ? -4.896 -12.983 9.760 1.00 86.75 83 THR A C 1
ATOM 663 O O . THR A 1 83 ? -5.128 -12.015 10.488 1.00 86.75 83 THR A O 1
ATOM 666 N N . ILE A 1 84 ? -4.589 -12.870 8.470 1.00 86.00 84 ILE A N 1
ATOM 667 C CA . ILE A 1 84 ? -4.617 -11.631 7.696 1.00 86.00 84 ILE A CA 1
ATOM 668 C C . ILE A 1 84 ? -5.937 -11.589 6.922 1.00 86.00 84 ILE A C 1
ATOM 670 O O . ILE A 1 84 ? -6.316 -12.561 6.272 1.00 86.00 84 ILE A O 1
ATOM 674 N N . ARG A 1 85 ? -6.624 -10.449 6.965 1.00 87.81 85 ARG A N 1
ATOM 675 C CA . ARG A 1 85 ? -7.801 -10.149 6.149 1.00 87.81 85 ARG A CA 1
ATOM 676 C C . ARG A 1 85 ? -7.480 -8.987 5.218 1.00 87.81 85 ARG A C 1
ATOM 678 O O . ARG A 1 85 ? -6.976 -7.960 5.660 1.00 87.81 85 ARG A O 1
ATOM 685 N N . LEU A 1 86 ? -7.800 -9.149 3.940 1.00 85.19 86 LEU A N 1
ATOM 686 C CA . LEU A 1 86 ? -7.769 -8.071 2.956 1.00 85.19 86 LEU A CA 1
ATOM 687 C C . LEU A 1 86 ? -9.195 -7.569 2.744 1.00 85.19 86 LEU A C 1
ATOM 689 O O . LEU A 1 86 ? -10.102 -8.374 2.539 1.00 85.19 86 LEU A O 1
ATOM 693 N N . LYS A 1 87 ? -9.392 -6.253 2.798 1.00 84.88 87 LYS A N 1
ATOM 694 C CA . LYS A 1 87 ? -10.651 -5.600 2.425 1.00 84.88 87 LYS A CA 1
ATOM 695 C C . LYS A 1 87 ? -10.372 -4.566 1.358 1.00 84.88 87 LYS A C 1
ATOM 697 O O . LYS A 1 87 ? -9.579 -3.663 1.597 1.00 84.88 87 LYS A O 1
ATOM 702 N N . SER A 1 88 ? -11.029 -4.678 0.216 1.00 84.56 88 SER A N 1
ATOM 703 C CA . SER A 1 88 ? -11.073 -3.587 -0.746 1.00 84.56 88 SER A CA 1
ATOM 704 C C . SER A 1 88 ? -12.204 -2.620 -0.393 1.00 84.56 88 SER A C 1
ATOM 706 O O . SER A 1 88 ? -13.231 -3.024 0.151 1.00 84.56 88 SER A O 1
ATOM 708 N N . ASP A 1 89 ? -12.018 -1.337 -0.695 1.00 85.00 89 ASP A N 1
ATOM 709 C CA . ASP A 1 89 ? -13.083 -0.328 -0.611 1.00 85.00 89 ASP A CA 1
ATOM 710 C C . ASP A 1 89 ? -14.213 -0.596 -1.621 1.00 85.00 89 ASP A C 1
ATOM 712 O O . ASP A 1 89 ? -15.350 -0.175 -1.416 1.00 85.00 89 ASP A O 1
ATOM 716 N N . ARG A 1 90 ? -13.905 -1.322 -2.702 1.00 86.75 90 ARG A N 1
ATOM 717 C CA . ARG A 1 90 ? -14.843 -1.742 -3.745 1.00 86.75 90 ARG A CA 1
ATOM 718 C C . ARG A 1 90 ? -14.425 -3.067 -4.378 1.00 86.75 90 ARG A C 1
ATOM 720 O O . ARG A 1 90 ? -13.248 -3.414 -4.407 1.00 86.75 90 ARG A O 1
ATOM 727 N N . GLU A 1 91 ? -15.387 -3.804 -4.922 1.00 84.81 91 GLU A N 1
ATOM 728 C CA . GLU A 1 91 ? -15.131 -5.091 -5.595 1.00 84.81 91 GLU A CA 1
ATOM 729 C C . GLU A 1 91 ? -14.883 -4.948 -7.104 1.00 84.81 91 GLU A C 1
ATOM 731 O O . GLU A 1 91 ? -14.388 -5.869 -7.749 1.00 84.81 91 GLU A O 1
ATOM 736 N N . LYS A 1 92 ? -15.232 -3.794 -7.684 1.00 84.88 92 LYS A N 1
ATOM 737 C CA . LYS A 1 92 ? -15.118 -3.514 -9.120 1.00 84.88 92 LYS A CA 1
ATOM 738 C C . LYS A 1 92 ? -14.381 -2.198 -9.333 1.00 84.88 92 LYS A C 1
ATOM 740 O O . LYS A 1 92 ? -14.661 -1.220 -8.643 1.00 84.88 92 LYS A O 1
ATOM 745 N N . ILE A 1 93 ? -13.486 -2.182 -10.314 1.00 82.50 93 ILE A N 1
ATOM 746 C CA . ILE A 1 93 ? -12.769 -0.988 -10.774 1.00 82.50 93 ILE A CA 1
ATOM 747 C C . ILE A 1 93 ? -12.930 -0.842 -12.283 1.00 82.50 93 ILE A C 1
ATOM 749 O O . ILE A 1 93 ? -13.114 -1.834 -12.995 1.00 82.50 93 ILE A O 1
ATOM 753 N N . LYS A 1 94 ? -12.859 0.391 -12.776 1.00 78.44 94 LYS A N 1
ATOM 754 C CA . LYS A 1 94 ? -12.817 0.675 -14.208 1.00 78.44 94 LYS A CA 1
ATOM 755 C C . LYS A 1 94 ? -11.439 0.329 -14.762 1.00 78.44 94 LYS A C 1
ATOM 757 O O . LYS A 1 94 ? -10.409 0.644 -14.175 1.00 78.44 94 LYS A O 1
ATOM 762 N N . ALA A 1 95 ? -11.418 -0.293 -15.935 1.00 75.38 95 ALA A N 1
ATOM 763 C CA . ALA A 1 95 ? -10.189 -0.589 -16.663 1.00 75.38 95 ALA A CA 1
ATOM 764 C C . ALA A 1 95 ? -9.725 0.622 -17.501 1.00 75.38 95 ALA A C 1
ATOM 766 O O . ALA A 1 95 ? -9.495 0.502 -18.700 1.00 75.38 95 ALA A O 1
ATOM 767 N N . ASP A 1 96 ? -9.635 1.805 -16.886 1.00 73.56 96 ASP A N 1
ATOM 768 C CA . ASP A 1 96 ? -9.370 3.085 -17.567 1.00 73.56 96 ASP A CA 1
ATOM 769 C C . ASP A 1 96 ? -7.970 3.667 -17.284 1.00 73.56 96 ASP A C 1
ATOM 771 O O . ASP A 1 96 ? -7.668 4.788 -17.690 1.00 73.56 96 ASP A O 1
ATOM 775 N N . ASN A 1 97 ? -7.104 2.907 -16.601 1.00 59.69 97 ASN A N 1
ATOM 776 C CA . ASN A 1 97 ? -5.770 3.310 -16.130 1.00 59.69 97 ASN A CA 1
ATOM 777 C C . ASN A 1 97 ? -5.727 4.465 -15.110 1.00 59.69 97 ASN A C 1
ATOM 779 O O . ASN A 1 97 ? -4.623 4.866 -14.731 1.00 59.69 97 ASN A O 1
ATOM 783 N N . HIS A 1 98 ? -6.873 4.958 -14.641 1.00 64.75 98 HIS A N 1
ATOM 784 C CA . HIS A 1 98 ? -6.970 6.058 -13.678 1.00 64.75 98 HIS A CA 1
ATOM 785 C C . HIS A 1 98 ? -7.693 5.643 -12.394 1.00 64.75 98 HIS A C 1
ATOM 787 O O . HIS A 1 98 ? -7.423 6.212 -11.337 1.00 64.75 98 HIS A O 1
ATOM 793 N N . ASP A 1 99 ? -8.581 4.650 -12.465 1.00 75.94 99 ASP A N 1
ATOM 794 C CA . ASP A 1 99 ? -9.321 4.161 -11.310 1.00 75.94 99 ASP A CA 1
ATOM 795 C C . ASP A 1 99 ? -8.426 3.368 -10.346 1.00 75.94 99 ASP A C 1
ATOM 797 O O . ASP A 1 99 ? -7.558 2.579 -10.736 1.00 75.94 99 ASP A O 1
ATOM 801 N N . VAL A 1 100 ? -8.649 3.589 -9.054 1.00 75.88 100 VAL A N 1
ATOM 802 C CA . VAL A 1 100 ? -7.878 3.006 -7.955 1.00 75.88 100 VAL A CA 1
ATOM 803 C C . VAL A 1 100 ? -8.850 2.439 -6.930 1.00 75.88 100 VAL A C 1
ATOM 805 O O . VAL A 1 100 ? -9.792 3.112 -6.512 1.00 75.88 100 VAL A O 1
ATOM 808 N N . SER A 1 101 ? -8.581 1.209 -6.489 1.00 80.69 101 SER A N 1
ATOM 809 C CA . SER A 1 101 ? -9.185 0.635 -5.287 1.00 80.69 101 SER A CA 1
ATOM 810 C C . SER A 1 101 ? -8.140 0.549 -4.182 1.00 80.69 101 SER A C 1
ATOM 812 O O . SER A 1 101 ? -7.004 0.117 -4.403 1.00 80.69 101 SER A O 1
ATOM 814 N N . GLN A 1 102 ? -8.533 0.970 -2.985 1.00 80.94 102 GLN A N 1
ATOM 815 C CA . GLN A 1 102 ? -7.728 0.852 -1.784 1.00 80.94 102 GLN A CA 1
ATOM 816 C C . GLN A 1 102 ? -7.991 -0.508 -1.142 1.00 80.94 102 GLN A C 1
ATOM 818 O O . GLN A 1 102 ? -9.127 -0.844 -0.815 1.00 80.94 102 GLN A O 1
ATOM 823 N N . VAL A 1 103 ? -6.925 -1.279 -0.922 1.00 83.12 103 VAL A N 1
ATOM 824 C CA . VAL A 1 103 ? -6.989 -2.543 -0.183 1.00 83.12 103 VAL A CA 1
ATOM 825 C C . VAL A 1 103 ? -6.367 -2.349 1.195 1.00 83.12 103 VAL A C 1
ATOM 827 O O . VAL A 1 103 ? -5.164 -2.125 1.318 1.00 83.12 103 VAL A O 1
ATOM 830 N N . THR A 1 104 ? -7.186 -2.451 2.236 1.00 84.69 104 THR A N 1
ATOM 831 C CA . THR A 1 104 ? -6.753 -2.427 3.632 1.00 84.69 104 THR A CA 1
ATOM 832 C C . THR A 1 104 ? -6.351 -3.830 4.070 1.00 84.69 104 THR A C 1
ATOM 834 O O . THR A 1 104 ? -7.105 -4.791 3.902 1.00 84.69 104 THR A O 1
ATOM 837 N N . VAL A 1 105 ? -5.162 -3.937 4.660 1.00 84.25 105 VAL A N 1
ATOM 838 C CA . VAL A 1 105 ? -4.642 -5.170 5.255 1.00 84.25 105 VAL A CA 1
ATOM 839 C C . VAL A 1 105 ? -4.870 -5.120 6.762 1.00 84.25 105 VAL A C 1
ATOM 841 O O . VAL A 1 105 ? -4.330 -4.255 7.445 1.00 84.25 105 VAL A O 1
ATOM 844 N N . GLU A 1 106 ? -5.658 -6.049 7.288 1.00 85.44 106 GLU A N 1
ATOM 845 C CA . GLU A 1 106 ? -5.976 -6.144 8.711 1.00 85.44 106 GLU A CA 1
ATOM 846 C C . GLU A 1 106 ? -5.413 -7.450 9.282 1.00 85.44 106 GLU A C 1
ATOM 848 O O . GLU A 1 106 ? -5.602 -8.521 8.708 1.00 85.44 106 GLU A O 1
ATOM 853 N N . ILE A 1 107 ? -4.770 -7.388 10.448 1.00 85.50 107 ILE A N 1
ATOM 854 C CA . ILE A 1 107 ? -4.446 -8.584 11.234 1.00 85.50 107 ILE A CA 1
ATOM 855 C C . ILE A 1 107 ? -5.583 -8.792 12.226 1.00 85.50 107 ILE A C 1
ATOM 857 O O . ILE A 1 107 ? -5.897 -7.884 12.994 1.00 85.50 107 ILE A O 1
ATOM 861 N N . ILE A 1 108 ? -6.217 -9.964 12.205 1.00 86.88 108 ILE A N 1
ATOM 862 C CA . ILE A 1 108 ? -7.434 -10.234 12.976 1.00 86.88 108 ILE A CA 1
ATOM 863 C C . ILE A 1 108 ? -7.269 -11.395 13.959 1.00 86.88 108 ILE A C 1
ATOM 865 O O . ILE A 1 108 ? -6.476 -12.318 13.745 1.00 86.88 108 ILE A O 1
ATOM 869 N N . ASP A 1 109 ? -8.032 -11.346 15.051 1.00 87.19 109 ASP A N 1
ATOM 870 C CA . ASP A 1 109 ? -8.157 -12.443 16.013 1.00 87.19 109 ASP A CA 1
ATOM 871 C C . ASP A 1 109 ? -9.161 -13.518 15.544 1.00 87.19 109 ASP A C 1
ATOM 873 O O . ASP A 1 109 ? -9.814 -13.384 14.507 1.00 87.19 109 ASP A O 1
ATOM 877 N N . LYS A 1 110 ? -9.323 -14.600 16.325 1.00 87.75 110 LYS A N 1
ATOM 878 C CA . LYS A 1 110 ? -10.275 -15.693 16.018 1.00 87.75 110 LYS A CA 1
ATOM 879 C C . LYS A 1 110 ? -11.736 -15.242 15.879 1.00 87.75 110 LYS A C 1
ATOM 881 O O . LYS A 1 110 ? -12.533 -15.983 15.319 1.00 87.75 110 LYS A O 1
ATOM 886 N N . LYS A 1 111 ? -12.097 -14.072 16.413 1.00 84.94 111 LYS A N 1
ATOM 887 C CA . LYS A 1 111 ? -13.447 -13.497 16.335 1.00 84.94 111 LYS A CA 1
ATOM 888 C C . LYS A 1 111 ? -13.577 -12.480 15.191 1.00 84.94 111 LYS A C 1
ATOM 890 O O . LYS A 1 111 ? -14.610 -11.831 15.074 1.00 84.94 111 LYS A O 1
ATOM 895 N N . GLY A 1 112 ? -12.546 -12.315 14.357 1.00 83.38 112 GLY A N 1
ATOM 896 C CA . GLY A 1 112 ? -12.559 -11.408 13.207 1.00 83.38 112 GLY A CA 1
ATOM 897 C C . GLY A 1 112 ? -12.307 -9.934 13.539 1.00 83.38 112 GLY A C 1
ATOM 898 O O . GLY A 1 112 ? -12.520 -9.073 12.675 1.00 83.38 112 GLY A O 1
ATOM 899 N N . ARG A 1 113 ? -11.859 -9.629 14.764 1.00 83.12 113 ARG A N 1
ATOM 900 C CA . ARG A 1 113 ? -11.589 -8.263 15.236 1.00 83.12 113 ARG A CA 1
ATOM 901 C C . ARG A 1 113 ? -10.142 -7.883 14.935 1.00 83.12 113 ARG A C 1
ATOM 903 O O . ARG A 1 113 ? -9.250 -8.707 15.121 1.00 83.12 113 ARG A O 1
ATOM 910 N N . MET A 1 114 ? -9.912 -6.652 14.482 1.00 81.75 114 MET A N 1
ATOM 911 C CA . MET A 1 114 ? -8.569 -6.151 14.169 1.00 81.75 114 MET A CA 1
ATOM 912 C C . MET A 1 114 ? -7.718 -6.060 15.439 1.00 81.75 114 MET A C 1
ATOM 914 O O . MET A 1 114 ? -8.158 -5.484 16.427 1.00 81.75 114 MET A O 1
ATOM 918 N N . VAL A 1 115 ? -6.504 -6.606 15.410 1.00 81.94 115 VAL A N 1
ATOM 919 C CA . VAL A 1 115 ? -5.549 -6.582 16.524 1.00 81.94 115 VAL A CA 1
ATOM 920 C C . VAL A 1 115 ? -4.664 -5.335 16.386 1.00 81.94 115 VAL A C 1
ATOM 922 O O . VAL A 1 115 ? -3.768 -5.324 15.544 1.00 81.94 115 VAL A O 1
ATOM 925 N N . PRO A 1 116 ? -4.873 -4.278 17.194 1.00 76.44 116 PRO A N 1
ATOM 926 C CA . PRO A 1 116 ? -4.217 -2.982 16.994 1.00 76.44 116 PRO A CA 1
ATOM 927 C C . PRO A 1 116 ? -2.719 -2.989 17.332 1.00 76.44 116 PRO A C 1
ATOM 929 O O . PRO A 1 116 ? -1.995 -2.080 16.944 1.00 76.44 116 PRO A O 1
ATOM 932 N N . THR A 1 117 ? -2.247 -3.997 18.067 1.00 73.62 117 THR A N 1
ATOM 933 C CA . THR A 1 117 ? -0.845 -4.146 18.487 1.00 73.62 117 THR A CA 1
ATOM 934 C C . THR A 1 117 ? -0.044 -5.097 17.600 1.00 73.62 117 THR A C 1
ATOM 936 O O . THR A 1 117 ? 1.127 -5.348 17.882 1.00 73.62 117 THR A O 1
ATOM 939 N N . ALA A 1 118 ? -0.652 -5.656 16.553 1.00 74.44 118 ALA A N 1
ATOM 940 C CA . ALA A 1 118 ? 0.032 -6.593 15.679 1.00 74.44 118 ALA A CA 1
ATOM 941 C C . ALA A 1 118 ? 1.138 -5.884 14.878 1.00 74.44 118 ALA A C 1
ATOM 943 O O . ALA A 1 118 ? 0.894 -4.893 14.194 1.00 74.44 118 ALA A O 1
ATOM 944 N N . ASN A 1 119 ? 2.360 -6.408 14.962 1.00 74.25 119 ASN A N 1
ATOM 945 C CA . ASN A 1 119 ? 3.558 -5.883 14.299 1.00 74.25 119 ASN A CA 1
ATOM 946 C C . ASN A 1 119 ? 4.180 -6.908 13.335 1.00 74.25 119 ASN A C 1
ATOM 948 O O . ASN A 1 119 ? 5.376 -6.865 13.050 1.00 74.25 119 ASN A O 1
ATOM 952 N N . ASN A 1 120 ? 3.379 -7.867 12.867 1.00 76.12 120 ASN A N 1
ATOM 953 C CA . ASN A 1 120 ? 3.834 -8.926 11.979 1.00 76.12 120 ASN A CA 1
ATOM 954 C C . ASN A 1 120 ? 4.346 -8.336 10.658 1.00 76.12 120 ASN A C 1
ATOM 956 O O . ASN A 1 120 ? 3.691 -7.490 10.051 1.00 76.12 120 ASN A O 1
ATOM 960 N N . GLN A 1 121 ? 5.489 -8.828 10.177 1.00 72.75 121 GLN A N 1
ATOM 961 C CA . GLN A 1 121 ? 5.959 -8.497 8.837 1.00 72.75 121 GLN A CA 1
ATOM 962 C C . GLN A 1 121 ? 4.997 -9.098 7.805 1.00 72.75 121 GLN A C 1
ATOM 964 O O . GLN A 1 121 ? 4.810 -10.313 7.751 1.00 72.75 121 GLN A O 1
ATOM 969 N N . ILE A 1 122 ? 4.394 -8.247 6.975 1.00 72.50 122 ILE A N 1
ATOM 970 C CA . ILE A 1 122 ? 3.509 -8.669 5.889 1.00 72.50 122 ILE A CA 1
ATOM 971 C C . ILE A 1 122 ? 4.258 -8.513 4.571 1.00 72.50 122 ILE A C 1
ATOM 973 O O . ILE A 1 122 ? 4.710 -7.425 4.225 1.00 72.50 122 ILE A O 1
ATOM 977 N N . THR A 1 123 ? 4.380 -9.605 3.817 1.00 68.31 123 THR A N 1
ATOM 978 C CA . THR A 1 123 ? 4.867 -9.561 2.435 1.00 68.31 123 THR A CA 1
ATOM 979 C C . THR A 1 123 ? 3.679 -9.625 1.491 1.00 68.31 123 THR A C 1
ATOM 981 O O . THR A 1 123 ? 3.010 -10.652 1.396 1.00 68.31 123 THR A O 1
ATOM 984 N N . LEU A 1 124 ? 3.430 -8.532 0.775 1.00 64.06 124 LEU A N 1
ATOM 985 C CA . LEU A 1 124 ? 2.462 -8.508 -0.314 1.00 64.06 124 LEU A CA 1
ATOM 986 C C . LEU A 1 124 ? 3.159 -8.952 -1.600 1.00 64.06 124 LEU A C 1
ATOM 988 O O . LEU A 1 124 ? 4.206 -8.419 -1.964 1.00 64.06 124 LEU A O 1
ATOM 992 N N . LYS A 1 125 ? 2.575 -9.925 -2.297 1.00 56.34 125 LYS A N 1
ATOM 993 C CA . LYS A 1 125 ? 3.004 -10.328 -3.638 1.00 56.34 125 LYS A CA 1
ATOM 994 C C . LYS A 1 125 ? 1.838 -10.111 -4.584 1.00 56.34 125 LYS A C 1
ATOM 996 O O . LYS A 1 125 ? 0.766 -10.672 -4.384 1.00 56.34 125 LYS A O 1
ATOM 1001 N N . LYS A 1 126 ? 2.047 -9.294 -5.612 1.00 62.56 126 LYS A N 1
ATOM 1002 C CA . LYS A 1 126 ? 1.099 -9.179 -6.717 1.00 62.56 126 LYS A CA 1
ATOM 1003 C C . LYS A 1 126 ? 1.320 -10.379 -7.635 1.00 62.56 126 LYS A C 1
ATOM 1005 O O . LYS A 1 126 ? 2.437 -10.556 -8.118 1.00 62.56 126 LYS A O 1
ATOM 1010 N N . SER A 1 127 ? 0.298 -11.211 -7.838 1.00 53.25 127 SER A N 1
ATOM 1011 C CA . SER A 1 127 ? 0.387 -12.292 -8.821 1.00 53.25 127 SER A CA 1
ATOM 1012 C C . SER A 1 127 ? 0.243 -11.686 -10.220 1.00 53.25 127 SER A C 1
ATOM 1014 O O . SER A 1 127 ? -0.664 -10.905 -10.508 1.00 53.25 127 SER A O 1
ATOM 1016 N N . LEU A 1 128 ? 1.234 -11.978 -11.057 1.00 51.31 128 LEU A N 1
ATOM 1017 C CA . LEU A 1 128 ? 1.295 -11.618 -12.470 1.00 51.31 128 LEU A CA 1
ATOM 1018 C C . LEU A 1 128 ? 0.150 -12.286 -13.262 1.00 51.31 128 LEU A C 1
ATOM 1020 O O . LEU A 1 128 ? -0.330 -11.715 -14.239 1.00 51.31 128 LEU A O 1
ATOM 1024 N N . GLU A 1 129 ? -0.354 -13.426 -12.773 1.00 54.78 129 GLU A N 1
ATOM 1025 C CA . GLU A 1 129 ? -1.357 -14.270 -13.441 1.00 54.78 129 GLU A CA 1
ATOM 1026 C C . GLU A 1 129 ? -2.677 -13.544 -13.715 1.00 54.78 129 GLU A C 1
ATOM 1028 O O . GLU A 1 129 ? -3.302 -13.777 -14.744 1.00 54.78 129 GLU A O 1
ATOM 1033 N N . THR A 1 130 ? -3.119 -12.627 -12.846 1.00 51.22 130 THR A N 1
ATOM 1034 C CA . THR A 1 130 ? -4.376 -11.889 -13.091 1.00 51.22 130 THR A CA 1
ATOM 1035 C C . THR A 1 130 ? -4.225 -10.857 -14.207 1.00 51.22 130 THR A C 1
ATOM 1037 O O . THR A 1 130 ? -5.178 -10.589 -14.934 1.00 51.22 130 THR A O 1
ATOM 1040 N N . ALA A 1 131 ? -3.028 -10.285 -14.369 1.00 50.25 131 ALA A N 1
ATOM 1041 C CA . ALA A 1 131 ? -2.737 -9.362 -15.461 1.00 50.25 131 ALA A CA 1
ATOM 1042 C C . ALA A 1 131 ? -2.569 -10.110 -16.796 1.00 50.25 131 ALA A C 1
ATOM 1044 O O . ALA A 1 131 ? -3.038 -9.617 -17.821 1.00 50.25 131 ALA A O 1
ATOM 1045 N N . GLU A 1 132 ? -1.970 -11.307 -16.760 1.00 49.16 132 GLU A N 1
ATOM 1046 C CA . GLU A 1 132 ? -1.867 -12.227 -17.902 1.00 49.16 132 GLU A CA 1
ATOM 1047 C C . GLU A 1 132 ? -3.251 -12.700 -18.373 1.00 49.16 132 GLU A C 1
ATOM 1049 O O . GLU A 1 132 ? -3.559 -12.608 -19.560 1.00 49.16 132 GLU A O 1
ATOM 1054 N N . ALA A 1 133 ? -4.123 -13.116 -17.447 1.00 47.16 133 ALA A N 1
ATOM 1055 C CA . ALA A 1 133 ? -5.458 -13.633 -17.759 1.00 47.16 133 ALA A CA 1
ATOM 1056 C C . ALA A 1 133 ? -6.418 -12.586 -18.356 1.00 47.16 133 ALA A C 1
ATOM 1058 O O . ALA A 1 133 ? -7.371 -12.947 -19.043 1.00 47.16 133 ALA A O 1
ATOM 1059 N N . MET A 1 134 ? -6.187 -11.294 -18.102 1.00 53.34 134 MET A N 1
ATOM 1060 C CA . MET A 1 134 ? -7.076 -10.213 -18.546 1.00 53.34 134 MET A CA 1
ATOM 1061 C C . MET A 1 134 ? -6.565 -9.443 -19.774 1.00 53.34 134 MET A C 1
ATOM 1063 O O . MET A 1 134 ? -7.226 -8.510 -20.225 1.00 53.34 134 MET A O 1
ATOM 1067 N N . GLY A 1 135 ? -5.391 -9.788 -20.317 1.00 55.91 135 GLY A N 1
ATOM 1068 C CA . GLY A 1 135 ? -4.834 -9.124 -21.503 1.00 55.91 135 GLY A CA 1
ATOM 1069 C C . GLY A 1 135 ? -4.440 -7.653 -21.291 1.00 55.91 135 GLY A C 1
ATOM 1070 O O . GLY A 1 135 ? -4.157 -6.942 -22.258 1.00 55.91 135 GLY A O 1
ATOM 1071 N N . TYR A 1 136 ? -4.382 -7.175 -20.042 1.00 69.50 136 TYR A N 1
ATOM 1072 C CA . TYR A 1 136 ? -4.003 -5.798 -19.717 1.00 69.50 136 TYR A CA 1
ATOM 1073 C C . TYR A 1 136 ? -2.485 -5.627 -19.759 1.00 69.50 136 TYR A C 1
ATOM 1075 O O . TYR A 1 136 ? -1.809 -5.499 -18.734 1.00 69.50 136 TYR A O 1
ATOM 1083 N N . LYS A 1 137 ? -1.957 -5.569 -20.981 1.00 74.56 137 LYS A N 1
ATOM 1084 C CA . LYS A 1 137 ? -0.541 -5.352 -21.299 1.00 74.56 137 LYS A CA 1
ATOM 1085 C C . LYS A 1 137 ? 0.093 -4.230 -20.455 1.00 74.56 137 LYS A C 1
ATOM 1087 O O . LYS A 1 137 ? 1.137 -4.436 -19.845 1.00 74.56 137 LYS A O 1
ATOM 1092 N N . SER A 1 138 ? -0.568 -3.080 -20.281 1.00 71.75 138 SER A N 1
ATOM 1093 C CA . SER A 1 138 ? -0.017 -1.981 -19.459 1.00 71.75 138 SER A CA 1
ATOM 1094 C C . SER A 1 138 ? 0.182 -2.375 -17.984 1.00 71.75 138 SER A C 1
ATOM 1096 O O . SER A 1 138 ? 1.196 -2.042 -17.366 1.00 71.75 138 SER A O 1
ATOM 1098 N N . CYS A 1 139 ? -0.747 -3.143 -17.408 1.00 72.25 139 CYS A N 1
ATOM 1099 C CA . CYS A 1 139 ? -0.627 -3.645 -16.040 1.00 72.25 139 CYS A CA 1
ATOM 1100 C C . CYS A 1 139 ? 0.484 -4.694 -15.904 1.00 72.25 139 CYS A C 1
ATOM 1102 O O . CYS A 1 139 ? 1.188 -4.685 -14.891 1.00 72.25 139 CYS A O 1
ATOM 1104 N N . MET A 1 140 ? 0.661 -5.555 -16.913 1.00 74.56 140 MET A N 1
ATOM 1105 C CA . MET A 1 140 ? 1.759 -6.526 -16.967 1.00 74.56 140 MET A CA 1
ATOM 1106 C C . MET A 1 140 ? 3.119 -5.824 -17.007 1.00 74.56 140 MET A C 1
ATOM 1108 O O . MET A 1 140 ? 3.982 -6.128 -16.189 1.00 74.56 140 MET A O 1
ATOM 1112 N N . SER A 1 141 ? 3.286 -4.817 -17.872 1.00 81.81 141 SER A N 1
ATOM 1113 C CA . SER A 1 141 ? 4.507 -3.999 -17.924 1.00 81.81 141 SER A CA 1
ATOM 1114 C C . SER A 1 141 ? 4.837 -3.368 -16.562 1.00 81.81 141 SER A C 1
ATOM 1116 O O . SER A 1 141 ? 5.959 -3.489 -16.054 1.00 81.81 141 SER A O 1
ATOM 1118 N N . LYS A 1 142 ? 3.850 -2.744 -15.902 1.00 82.25 142 LYS A N 1
ATOM 1119 C CA . LYS A 1 142 ? 4.034 -2.167 -14.557 1.00 82.25 142 LYS A CA 1
ATOM 1120 C C . LYS A 1 142 ? 4.441 -3.233 -13.531 1.00 82.25 142 LYS A C 1
ATOM 1122 O O . LYS A 1 142 ? 5.310 -2.971 -12.700 1.00 82.25 142 LYS A O 1
ATOM 1127 N N . ALA A 1 143 ? 3.856 -4.431 -13.597 1.00 78.25 143 ALA A N 1
ATOM 1128 C CA . ALA A 1 143 ? 4.208 -5.545 -12.717 1.00 78.25 143 ALA A CA 1
ATOM 1129 C C . ALA A 1 143 ? 5.648 -6.030 -12.949 1.00 78.25 143 ALA A C 1
ATOM 1131 O O . ALA A 1 143 ? 6.415 -6.130 -11.991 1.00 78.25 143 ALA A O 1
ATOM 1132 N N . TYR A 1 144 ? 6.051 -6.241 -14.204 1.00 85.44 144 TYR A N 1
ATOM 1133 C CA . TYR A 1 144 ? 7.431 -6.582 -14.551 1.00 85.44 144 TYR A CA 1
ATOM 1134 C C . TYR A 1 144 ? 8.420 -5.493 -14.129 1.00 85.44 144 TYR A C 1
ATOM 1136 O O . TYR A 1 144 ? 9.482 -5.799 -13.597 1.00 85.44 144 TYR A O 1
ATOM 1144 N N . THR A 1 145 ? 8.057 -4.219 -14.276 1.00 85.50 145 THR A N 1
ATOM 1145 C CA . THR A 1 145 ? 8.883 -3.100 -13.801 1.00 85.50 145 THR A CA 1
ATOM 1146 C C . THR A 1 145 ? 9.102 -3.181 -12.286 1.00 85.50 145 THR A C 1
ATOM 1148 O O . THR A 1 145 ? 10.234 -3.063 -11.822 1.00 85.50 145 THR A O 1
ATOM 1151 N N . GLY A 1 146 ? 8.044 -3.446 -11.510 1.00 81.56 146 GLY A N 1
ATOM 1152 C CA . GLY A 1 146 ? 8.140 -3.628 -10.057 1.00 81.56 146 GLY A CA 1
ATOM 1153 C C . GLY A 1 146 ? 8.977 -4.845 -9.645 1.00 81.56 146 GLY A C 1
ATOM 1154 O O . GLY A 1 146 ? 9.792 -4.751 -8.725 1.00 81.56 146 GLY A O 1
ATOM 1155 N N . LEU A 1 147 ? 8.834 -5.974 -10.347 1.00 81.75 147 LEU A N 1
ATOM 1156 C CA . LEU A 1 147 ? 9.674 -7.159 -10.138 1.00 81.75 147 LEU A CA 1
ATOM 1157 C C . LEU A 1 147 ? 11.143 -6.878 -10.467 1.00 81.75 147 LEU A C 1
ATOM 1159 O O . LEU A 1 147 ? 12.018 -7.293 -9.714 1.00 81.75 147 LEU A O 1
ATOM 1163 N N . GLY A 1 148 ? 11.415 -6.134 -11.541 1.00 88.12 148 GLY A N 1
ATOM 1164 C CA . GLY A 1 148 ? 12.762 -5.714 -11.922 1.00 88.12 148 GLY A CA 1
ATOM 1165 C C . GLY A 1 148 ? 13.463 -4.924 -10.816 1.00 88.12 148 GLY A C 1
ATOM 1166 O O . GLY A 1 148 ? 14.562 -5.288 -10.398 1.00 88.12 148 GLY A O 1
ATOM 1167 N N . LEU A 1 149 ? 12.778 -3.925 -10.250 1.00 85.50 149 LEU A N 1
ATOM 1168 C CA . LEU A 1 149 ? 13.284 -3.145 -9.113 1.00 85.50 149 LEU A CA 1
ATOM 1169 C C . LEU A 1 149 ? 13.454 -3.996 -7.844 1.00 85.50 149 LEU A C 1
ATOM 1171 O O . LEU A 1 149 ? 14.439 -3.846 -7.122 1.00 85.50 149 LEU A O 1
ATOM 1175 N N . THR A 1 150 ? 12.530 -4.926 -7.588 1.00 80.25 150 THR A N 1
ATOM 1176 C CA . THR A 1 150 ? 12.618 -5.843 -6.439 1.00 80.25 150 THR A CA 1
ATOM 1177 C C . THR A 1 150 ? 13.842 -6.753 -6.557 1.00 80.25 150 THR A C 1
ATOM 1179 O O . THR A 1 150 ? 14.601 -6.908 -5.602 1.00 80.25 150 THR A O 1
ATOM 1182 N N . TYR A 1 151 ? 14.073 -7.334 -7.736 1.00 84.75 151 TYR A N 1
ATOM 1183 C CA . TYR A 1 151 ? 15.238 -8.179 -7.984 1.00 84.75 151 TYR A CA 1
ATOM 1184 C C . TYR A 1 151 ? 16.550 -7.397 -7.936 1.00 84.75 151 TYR A C 1
ATOM 1186 O O . TYR A 1 151 ? 17.533 -7.926 -7.421 1.00 84.75 151 TYR A O 1
ATOM 1194 N N . LEU A 1 152 ? 16.559 -6.137 -8.379 1.00 82.88 152 LEU A N 1
ATOM 1195 C CA . LEU A 1 152 ? 17.707 -5.249 -8.210 1.00 82.88 152 LEU A CA 1
ATOM 1196 C C . LEU A 1 152 ? 18.044 -5.039 -6.725 1.00 82.88 152 LEU A C 1
ATOM 1198 O O . LEU A 1 152 ? 19.196 -5.222 -6.337 1.00 82.88 152 LEU A O 1
ATOM 1202 N N . GLY A 1 153 ? 17.046 -4.750 -5.881 1.00 78.31 153 GLY A N 1
ATOM 1203 C CA . GLY A 1 153 ? 17.238 -4.635 -4.429 1.00 78.31 153 GLY A CA 1
ATOM 1204 C C . GLY A 1 153 ? 17.768 -5.922 -3.781 1.00 78.31 153 GLY A C 1
ATOM 1205 O O . GLY A 1 153 ? 18.562 -5.870 -2.848 1.00 78.31 153 GLY A O 1
ATOM 1206 N N . LEU A 1 154 ? 17.398 -7.084 -4.328 1.00 82.88 154 LEU A N 1
ATOM 1207 C CA . LEU A 1 154 ? 17.914 -8.399 -3.927 1.00 82.88 154 LEU A CA 1
ATOM 1208 C C . LEU A 1 154 ? 19.259 -8.769 -4.581 1.00 82.88 154 LEU A C 1
ATOM 1210 O O . LEU A 1 154 ? 19.702 -9.907 -4.434 1.00 82.88 154 LEU A O 1
ATOM 1214 N N . ARG A 1 155 ? 19.890 -7.855 -5.335 1.00 87.56 155 ARG A N 1
ATOM 1215 C CA . ARG A 1 155 ? 21.124 -8.082 -6.116 1.00 87.56 155 ARG A CA 1
ATOM 1216 C C . ARG A 1 155 ? 21.029 -9.233 -7.136 1.00 87.56 155 ARG A C 1
ATOM 1218 O O . ARG A 1 155 ? 22.041 -9.730 -7.622 1.00 87.56 155 ARG A O 1
ATOM 1225 N N . LYS A 1 156 ? 19.814 -9.619 -7.533 1.00 90.06 156 LYS A N 1
ATOM 1226 C CA . LYS A 1 156 ? 19.521 -10.624 -8.569 1.00 90.06 156 LYS A CA 1
ATOM 1227 C C . LYS A 1 156 ? 19.470 -9.971 -9.948 1.00 90.06 156 LYS A C 1
ATOM 1229 O O . LYS A 1 156 ? 18.405 -9.746 -10.524 1.00 90.06 156 LYS A O 1
ATOM 1234 N N . ILE A 1 157 ? 20.641 -9.585 -10.449 1.00 90.25 157 ILE A N 1
ATOM 1235 C CA . ILE A 1 157 ? 20.741 -8.693 -11.612 1.00 90.25 157 ILE A CA 1
ATOM 1236 C C . ILE A 1 157 ? 20.198 -9.332 -12.899 1.00 90.25 157 ILE A C 1
ATOM 1238 O O . ILE A 1 157 ? 19.544 -8.658 -13.695 1.00 90.25 157 ILE A O 1
ATOM 1242 N N . ASN A 1 158 ? 20.421 -10.630 -13.109 1.00 92.56 158 ASN A N 1
ATOM 1243 C CA . ASN A 1 158 ? 19.971 -11.313 -14.326 1.00 92.56 158 ASN A CA 1
ATOM 1244 C C . ASN A 1 158 ? 18.440 -11.428 -14.375 1.00 92.56 158 ASN A C 1
ATOM 1246 O O . ASN A 1 158 ? 17.825 -11.178 -15.414 1.00 92.56 158 ASN A O 1
ATOM 1250 N N . GLU A 1 159 ? 17.815 -11.730 -13.241 1.00 90.62 159 GLU A N 1
ATOM 1251 C CA . GLU A 1 159 ? 16.366 -11.766 -13.086 1.00 90.62 159 GLU A CA 1
ATOM 1252 C C . GLU A 1 159 ? 15.763 -10.370 -13.258 1.00 90.62 159 GLU A C 1
ATOM 1254 O O . GLU A 1 159 ? 14.788 -10.222 -13.995 1.00 90.62 159 GLU A O 1
ATOM 1259 N N . ALA A 1 160 ? 16.382 -9.334 -12.681 1.00 89.69 160 ALA A N 1
ATOM 1260 C CA . ALA A 1 160 ? 15.962 -7.948 -12.882 1.00 89.69 160 ALA A CA 1
ATOM 1261 C C . ALA A 1 160 ? 15.961 -7.563 -14.371 1.00 89.69 160 ALA A C 1
ATOM 1263 O O . ALA A 1 160 ? 14.969 -7.040 -14.885 1.00 89.69 160 ALA A O 1
ATOM 1264 N N . LYS A 1 161 ? 17.039 -7.899 -15.096 1.00 95.06 161 LYS A N 1
ATOM 1265 C CA . LYS A 1 161 ? 17.144 -7.665 -16.545 1.00 95.06 161 LYS A CA 1
ATOM 1266 C C . LYS A 1 161 ? 16.060 -8.392 -17.325 1.00 95.06 161 LYS A C 1
ATOM 1268 O O . LYS A 1 161 ? 15.479 -7.801 -18.233 1.00 95.06 161 LYS A O 1
ATOM 1273 N N . LYS A 1 162 ? 15.777 -9.653 -16.979 1.00 94.44 162 LYS A N 1
ATOM 1274 C CA . LYS A 1 162 ? 14.700 -10.422 -17.614 1.00 94.44 162 LYS A CA 1
ATOM 1275 C C . LYS A 1 162 ? 13.366 -9.689 -17.474 1.00 94.44 162 LYS A C 1
ATOM 1277 O O . LYS A 1 162 ? 12.696 -9.475 -18.475 1.00 94.44 162 LYS A O 1
ATOM 1282 N N . MET A 1 163 ? 13.025 -9.231 -16.269 1.00 92.00 163 MET A N 1
ATOM 1283 C CA . MET A 1 163 ? 11.765 -8.520 -16.034 1.00 92.00 163 MET A CA 1
ATOM 1284 C C . MET A 1 163 ? 11.681 -7.201 -16.815 1.00 92.00 163 MET A C 1
ATOM 1286 O O . MET A 1 163 ? 10.680 -6.945 -17.478 1.00 92.00 163 MET A O 1
ATOM 1290 N N . HIS A 1 164 ? 12.737 -6.383 -16.827 1.00 94.00 164 HIS A N 1
ATOM 1291 C CA . HIS A 1 164 ? 12.720 -5.138 -17.606 1.00 94.00 164 HIS A CA 1
ATOM 1292 C C . HIS A 1 164 ? 12.658 -5.365 -19.124 1.00 94.00 164 HIS A C 1
ATOM 1294 O O . HIS A 1 164 ? 12.064 -4.549 -19.825 1.00 94.00 164 HIS A O 1
ATOM 1300 N N . LYS A 1 165 ? 13.204 -6.474 -19.644 1.00 96.19 165 LYS A N 1
ATOM 1301 C CA . LYS A 1 165 ? 13.057 -6.852 -21.061 1.00 96.19 165 LYS A CA 1
ATOM 1302 C C . LYS A 1 165 ? 11.628 -7.268 -21.413 1.00 96.19 165 LYS A C 1
ATOM 1304 O O . LYS A 1 165 ? 11.129 -6.826 -22.444 1.00 96.19 165 LYS A O 1
ATOM 1309 N N . GLU A 1 166 ? 10.963 -8.049 -20.560 1.00 92.50 166 GLU A N 1
ATOM 1310 C CA . GLU A 1 166 ? 9.541 -8.384 -20.753 1.00 92.50 166 GLU A CA 1
ATOM 1311 C C . GLU A 1 166 ? 8.669 -7.123 -20.714 1.00 92.50 166 GLU A C 1
ATOM 1313 O O . GLU A 1 166 ? 7.820 -6.916 -21.579 1.00 92.50 166 GLU A O 1
ATOM 1318 N N . SER A 1 167 ? 8.945 -6.221 -19.767 1.00 92.06 167 SER A N 1
ATOM 1319 C CA . SER A 1 167 ? 8.297 -4.909 -19.700 1.00 92.06 167 SER A CA 1
ATOM 1320 C C . SER A 1 167 ? 8.515 -4.094 -20.981 1.00 92.06 167 SER A C 1
ATOM 1322 O O . SER A 1 167 ? 7.559 -3.590 -21.563 1.00 92.06 167 SER A O 1
ATOM 1324 N N . LEU A 1 168 ? 9.757 -4.022 -21.477 1.00 96.00 168 LEU A N 1
ATOM 1325 C CA . LEU A 1 168 ? 10.094 -3.282 -22.694 1.00 96.00 168 LEU A CA 1
ATOM 1326 C C . LEU A 1 168 ? 9.345 -3.826 -23.913 1.00 96.00 168 LEU A C 1
ATOM 1328 O O . LEU A 1 168 ? 8.776 -3.040 -24.662 1.00 96.00 168 LEU A O 1
ATOM 1332 N N . LYS A 1 169 ? 9.298 -5.153 -24.081 1.00 94.56 169 LYS A N 1
ATOM 1333 C CA . LYS A 1 169 ? 8.551 -5.802 -25.168 1.00 94.56 169 LYS A CA 1
ATOM 1334 C C . LYS A 1 169 ? 7.086 -5.366 -25.165 1.00 94.56 169 LYS A C 1
ATOM 1336 O O . LYS A 1 169 ? 6.548 -4.991 -26.202 1.00 94.56 169 LYS A O 1
ATOM 1341 N N . ILE A 1 170 ? 6.465 -5.360 -23.991 1.00 89.38 170 ILE A N 1
ATOM 1342 C CA . ILE A 1 170 ? 5.067 -4.967 -23.835 1.00 89.38 170 ILE A CA 1
ATOM 1343 C C . ILE A 1 170 ? 4.861 -3.474 -24.115 1.00 89.38 170 ILE A C 1
ATOM 1345 O O . ILE A 1 170 ? 3.921 -3.112 -24.817 1.00 89.38 170 ILE A O 1
ATOM 1349 N N . GLU A 1 171 ? 5.725 -2.598 -23.601 1.00 92.19 171 GLU A N 1
ATOM 1350 C CA . GLU A 1 171 ? 5.637 -1.155 -23.867 1.00 92.19 171 GLU A CA 1
ATOM 1351 C C . GLU A 1 171 ? 5.845 -0.836 -25.357 1.00 92.19 171 GLU A C 1
ATOM 1353 O O . GLU A 1 171 ? 5.186 0.062 -25.883 1.00 92.19 171 GLU A O 1
ATOM 1358 N N . SER A 1 172 ? 6.692 -1.602 -26.057 1.00 91.81 172 SER A N 1
ATOM 1359 C CA . SER A 1 172 ? 6.832 -1.530 -27.516 1.00 91.81 172 SER A CA 1
ATOM 1360 C C . SER A 1 172 ? 5.558 -1.964 -28.239 1.00 91.81 172 SER A C 1
ATOM 1362 O O . SER A 1 172 ? 5.104 -1.255 -29.130 1.00 91.81 172 SER A O 1
ATOM 1364 N N . GLU A 1 173 ? 4.928 -3.070 -27.832 1.00 91.06 173 GLU A N 1
ATOM 1365 C CA . GLU A 1 173 ? 3.637 -3.504 -28.393 1.00 91.06 173 GLU A CA 1
ATOM 1366 C C . GLU A 1 173 ? 2.511 -2.483 -28.151 1.00 91.06 173 GLU A C 1
ATOM 1368 O O . GLU A 1 173 ? 1.572 -2.392 -28.939 1.00 91.06 173 GLU A O 1
ATOM 1373 N N . LEU A 1 174 ? 2.600 -1.713 -27.065 1.00 87.50 174 LEU A N 1
ATOM 1374 C CA . LEU A 1 174 ? 1.670 -0.632 -26.731 1.00 87.50 174 LEU A CA 1
ATOM 1375 C C . LEU A 1 174 ? 2.024 0.712 -27.384 1.00 87.50 174 LEU A C 1
ATOM 1377 O O . LEU A 1 174 ? 1.285 1.676 -27.196 1.00 87.50 174 LEU A O 1
ATOM 1381 N N . ASN A 1 175 ? 3.141 0.804 -28.114 1.00 89.62 175 ASN A N 1
ATOM 1382 C CA . ASN A 1 175 ? 3.699 2.056 -28.643 1.00 89.62 175 ASN A CA 1
ATOM 1383 C C . ASN A 1 175 ? 3.889 3.152 -27.571 1.00 89.62 175 ASN A C 1
ATOM 1385 O O . ASN A 1 175 ? 3.849 4.352 -27.850 1.00 89.62 175 ASN A O 1
ATOM 1389 N N . SER A 1 176 ? 4.116 2.746 -26.323 1.00 92.00 176 SER A N 1
ATOM 1390 C CA . SER A 1 176 ? 4.284 3.637 -25.178 1.00 92.00 176 SER A CA 1
ATOM 1391 C C . SER A 1 176 ? 5.726 4.136 -25.121 1.00 92.00 176 SER A C 1
ATOM 1393 O O . SER A 1 176 ? 6.613 3.509 -24.536 1.00 92.00 176 SER A O 1
ATOM 1395 N N . ARG A 1 177 ? 5.981 5.285 -25.760 1.00 92.69 177 ARG A N 1
ATOM 1396 C CA . ARG A 1 177 ? 7.321 5.901 -25.811 1.00 92.69 177 ARG A CA 1
ATOM 1397 C C . ARG A 1 177 ? 7.895 6.174 -24.424 1.00 92.69 177 ARG A C 1
ATOM 1399 O O . ARG A 1 177 ? 9.057 5.867 -24.176 1.00 92.69 177 ARG A O 1
ATOM 1406 N N . GLU A 1 178 ? 7.066 6.663 -23.504 1.00 92.19 178 GLU A N 1
ATOM 1407 C CA . GLU A 1 178 ? 7.475 6.884 -22.116 1.00 92.19 178 GLU A CA 1
ATOM 1408 C C . GLU A 1 178 ? 7.827 5.572 -21.396 1.00 92.19 178 GLU A C 1
ATOM 1410 O O . GLU A 1 178 ? 8.841 5.492 -20.699 1.00 92.19 178 GLU A O 1
ATOM 1415 N N . GLY A 1 179 ? 7.010 4.527 -21.569 1.00 91.50 179 GLY A N 1
ATOM 1416 C CA . GLY A 1 179 ? 7.268 3.215 -20.982 1.00 91.50 179 GLY A CA 1
ATOM 1417 C C . GLY A 1 179 ? 8.582 2.619 -21.482 1.00 91.50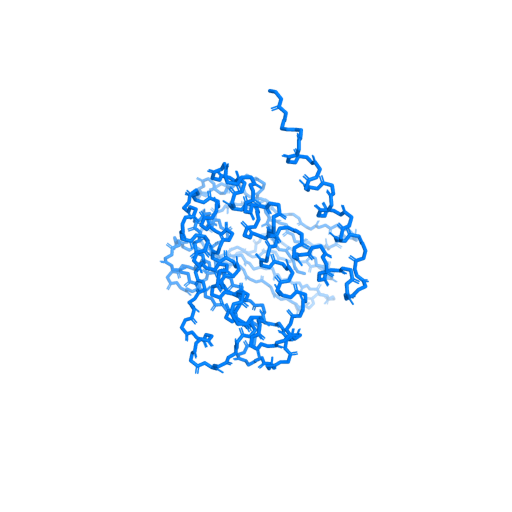 179 GLY A C 1
ATOM 1418 O O . GLY A 1 179 ? 9.412 2.199 -20.673 1.00 91.50 179 GLY A O 1
ATOM 1419 N N . MET A 1 180 ? 8.814 2.668 -22.797 1.00 95.94 180 MET A N 1
ATOM 1420 C CA . MET A 1 180 ? 10.068 2.232 -23.418 1.00 95.94 180 MET A CA 1
ATOM 1421 C C . MET A 1 180 ? 11.275 3.011 -22.880 1.00 95.94 180 MET A C 1
ATOM 1423 O O . MET A 1 180 ? 12.280 2.397 -22.517 1.00 95.94 180 MET A O 1
ATOM 1427 N N . ALA A 1 181 ? 11.167 4.339 -22.752 1.00 96.00 181 ALA A N 1
ATOM 1428 C CA . ALA A 1 181 ? 12.235 5.182 -22.215 1.00 96.00 181 ALA A CA 1
ATOM 1429 C C . ALA A 1 181 ? 12.622 4.760 -20.791 1.00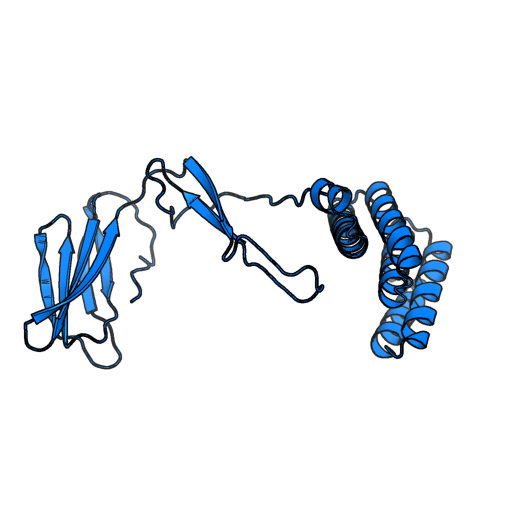 96.00 181 ALA A C 1
ATOM 1431 O O . ALA A 1 181 ? 13.798 4.572 -20.475 1.00 96.00 181 ALA A O 1
ATOM 1432 N N . ARG A 1 182 ? 11.621 4.519 -19.937 1.00 95.44 182 ARG A N 1
ATOM 1433 C CA . ARG A 1 182 ? 11.826 4.050 -18.563 1.00 95.44 182 ARG A CA 1
ATOM 1434 C C . ARG A 1 182 ? 12.525 2.692 -18.507 1.00 95.44 182 ARG A C 1
ATOM 1436 O O . ARG A 1 182 ? 13.436 2.518 -17.699 1.00 95.44 182 ARG A O 1
ATOM 1443 N N . GLN A 1 183 ? 12.139 1.735 -19.355 1.00 96.94 183 GLN A N 1
ATOM 1444 C CA . GLN A 1 183 ? 12.786 0.418 -19.359 1.00 96.94 183 GLN A CA 1
ATOM 1445 C C . GLN A 1 183 ? 14.218 0.474 -19.891 1.00 96.94 183 GLN A C 1
ATOM 1447 O O . GLN A 1 183 ? 15.095 -0.180 -19.330 1.00 96.94 183 GLN A O 1
ATOM 1452 N N . HIS A 1 184 ? 14.482 1.284 -20.917 1.00 97.81 184 HIS A N 1
ATOM 1453 C CA . HIS A 1 184 ? 15.837 1.519 -21.409 1.00 97.81 184 HIS A CA 1
ATOM 1454 C C . HIS A 1 184 ? 16.745 2.130 -20.336 1.00 97.81 184 HIS A C 1
ATOM 1456 O O . HIS A 1 184 ? 17.872 1.666 -20.158 1.00 97.81 184 HIS A O 1
ATOM 1462 N N . PHE A 1 185 ? 16.237 3.086 -19.554 1.00 97.06 185 PHE A N 1
ATOM 1463 C CA . PHE A 1 185 ? 16.977 3.655 -18.430 1.00 97.06 185 PHE A CA 1
ATOM 1464 C C . PHE A 1 185 ? 17.276 2.609 -17.344 1.00 97.06 185 PHE A C 1
ATOM 1466 O O . PHE A 1 185 ? 18.431 2.443 -16.953 1.00 97.06 185 PHE A O 1
ATOM 1473 N N . ASN A 1 186 ? 16.266 1.846 -16.911 1.00 95.94 186 ASN A N 1
ATOM 1474 C CA . ASN A 1 186 ? 16.434 0.799 -15.896 1.00 95.94 186 ASN A CA 1
ATOM 1475 C C . ASN A 1 186 ? 17.422 -0.290 -16.342 1.00 95.94 186 ASN A C 1
ATOM 1477 O O . ASN A 1 186 ? 18.268 -0.723 -15.561 1.00 95.94 186 ASN A O 1
ATOM 1481 N N . LEU A 1 187 ? 17.359 -0.714 -17.608 1.00 97.25 187 LEU A N 1
ATOM 1482 C CA . LEU A 1 187 ? 18.343 -1.632 -18.180 1.00 97.25 187 LEU A CA 1
ATOM 1483 C C . LEU A 1 187 ? 19.743 -1.014 -18.176 1.00 97.25 187 LEU A C 1
ATOM 1485 O O . LEU A 1 187 ? 20.690 -1.700 -17.804 1.00 97.25 187 LEU A O 1
ATOM 1489 N N . GLY A 1 188 ? 19.871 0.270 -18.518 1.00 96.38 188 GLY A N 1
ATOM 1490 C CA . GLY A 1 188 ? 21.134 1.004 -18.451 1.00 96.38 188 GLY A CA 1
ATOM 1491 C C . GLY A 1 188 ? 21.764 0.974 -17.059 1.00 96.38 188 GLY A C 1
ATOM 1492 O O . GLY A 1 188 ? 22.937 0.634 -16.924 1.00 96.38 188 GLY A O 1
ATOM 1493 N N . VAL A 1 189 ? 20.970 1.227 -16.014 1.00 94.25 189 VAL A N 1
ATOM 1494 C CA . VAL A 1 189 ? 21.416 1.103 -14.615 1.00 94.25 189 VAL A CA 1
ATOM 1495 C C . VAL A 1 189 ? 21.896 -0.322 -14.317 1.00 94.25 189 VAL A C 1
ATOM 1497 O O . VAL A 1 189 ? 22.973 -0.504 -13.760 1.00 94.25 189 VAL A O 1
ATOM 1500 N N . LEU A 1 190 ? 21.155 -1.346 -14.747 1.00 94.75 190 LEU A N 1
ATOM 1501 C CA . LEU A 1 190 ? 21.525 -2.750 -14.524 1.00 94.75 190 LEU A CA 1
ATOM 1502 C C . LEU A 1 190 ? 22.771 -3.199 -15.299 1.00 94.75 190 LEU A C 1
ATOM 1504 O O . LEU A 1 190 ? 23.453 -4.127 -14.868 1.00 94.75 190 LEU A O 1
ATOM 1508 N N . TYR A 1 191 ? 23.049 -2.618 -16.466 1.00 94.50 191 TYR A N 1
ATOM 1509 C CA . TYR A 1 191 ? 24.300 -2.856 -17.190 1.00 94.50 191 TYR A CA 1
ATOM 1510 C C . TYR A 1 191 ? 25.480 -2.201 -16.477 1.00 94.50 191 TYR A C 1
ATOM 1512 O O . TYR A 1 191 ? 26.512 -2.851 -16.319 1.00 94.50 191 TYR A O 1
ATOM 1520 N N . ASN A 1 192 ? 25.293 -0.989 -15.951 1.00 91.44 192 ASN A N 1
ATOM 1521 C CA . ASN A 1 192 ? 26.316 -0.316 -15.161 1.00 91.44 192 ASN A CA 1
ATOM 1522 C C . ASN A 1 192 ? 26.674 -1.096 -13.886 1.00 91.44 192 ASN A C 1
ATOM 1524 O O . ASN A 1 192 ? 27.847 -1.309 -13.610 1.00 91.44 192 ASN A O 1
ATOM 1528 N N . GLU A 1 193 ? 25.678 -1.608 -13.156 1.00 89.00 193 GLU A N 1
ATOM 1529 C CA . GLU A 1 193 ? 25.909 -2.453 -11.969 1.00 89.00 193 GLU A CA 1
ATOM 1530 C C . GLU A 1 193 ? 26.686 -3.749 -12.284 1.00 89.00 193 GLU A C 1
ATOM 1532 O O . GLU A 1 193 ? 27.267 -4.347 -11.384 1.00 89.00 193 GLU A O 1
ATOM 1537 N N . GLN A 1 194 ? 26.709 -4.204 -13.545 1.00 90.25 194 GLN A N 1
ATOM 1538 C CA . GLN A 1 194 ? 27.526 -5.346 -13.987 1.00 90.25 194 GLN A CA 1
ATOM 1539 C C . GLN A 1 194 ? 28.901 -4.941 -14.540 1.00 90.25 194 GLN A C 1
ATOM 1541 O O . GLN A 1 194 ? 29.638 -5.807 -15.004 1.00 90.25 194 GLN A O 1
ATOM 1546 N N . GLY A 1 195 ? 29.240 -3.650 -14.541 1.00 89.31 195 GLY A N 1
ATOM 1547 C CA . GLY A 1 195 ? 30.463 -3.129 -15.153 1.00 89.31 195 GLY A CA 1
ATOM 1548 C C . GLY A 1 195 ? 30.421 -3.050 -16.684 1.00 89.31 195 GLY A C 1
ATOM 1549 O O . GLY A 1 195 ? 31.410 -2.667 -17.304 1.00 89.31 195 GLY A O 1
ATOM 1550 N N . ASP A 1 196 ? 29.284 -3.358 -17.320 1.00 93.44 196 ASP A N 1
ATOM 1551 C CA . ASP A 1 196 ? 29.103 -3.203 -18.767 1.00 93.44 196 ASP A CA 1
ATOM 1552 C C . ASP A 1 196 ? 28.719 -1.754 -19.098 1.00 93.44 196 ASP A C 1
ATOM 1554 O O . ASP A 1 196 ? 27.580 -1.421 -19.443 1.00 93.44 196 ASP A O 1
ATOM 1558 N N . ILE A 1 197 ? 29.703 -0.868 -18.942 1.00 92.94 197 ILE A N 1
ATOM 1559 C CA . ILE A 1 197 ? 29.550 0.580 -19.115 1.00 92.94 197 ILE A CA 1
ATOM 1560 C C . ILE A 1 197 ? 29.126 0.920 -20.549 1.00 92.94 197 ILE A C 1
ATOM 1562 O O . ILE A 1 197 ? 28.343 1.849 -20.762 1.00 92.94 197 ILE A O 1
ATOM 1566 N N . LYS A 1 198 ? 29.611 0.163 -21.541 1.00 94.19 198 LYS A N 1
ATOM 1567 C CA . LYS A 1 198 ? 29.276 0.389 -22.950 1.00 94.19 198 LYS A CA 1
ATOM 1568 C C . LYS A 1 198 ? 27.777 0.195 -23.181 1.00 94.19 198 LYS A C 1
ATOM 1570 O O . LYS A 1 198 ? 27.101 1.127 -23.619 1.00 94.19 198 LYS A O 1
ATOM 1575 N N . THR A 1 199 ? 27.240 -0.969 -22.814 1.00 94.88 199 THR A N 1
ATOM 1576 C CA . THR A 1 199 ? 25.811 -1.265 -22.997 1.00 94.88 199 THR A CA 1
ATOM 1577 C C . THR A 1 199 ? 24.931 -0.388 -22.101 1.00 94.88 199 THR A C 1
ATOM 1579 O O . THR A 1 199 ? 23.803 -0.044 -22.474 1.00 94.88 199 THR A O 1
ATOM 1582 N N . ALA A 1 200 ? 25.442 0.023 -20.934 1.00 95.56 200 ALA A N 1
ATOM 1583 C CA . ALA A 1 200 ? 24.765 0.975 -20.060 1.00 95.56 200 ALA A CA 1
ATOM 1584 C C . ALA A 1 200 ? 24.520 2.315 -20.761 1.00 95.56 200 ALA A C 1
ATOM 1586 O O . ALA A 1 200 ? 23.373 2.763 -20.832 1.00 95.56 200 ALA A O 1
ATOM 1587 N N . LYS A 1 201 ? 25.570 2.909 -21.344 1.00 95.56 201 LYS A N 1
ATOM 1588 C CA . LYS A 1 201 ? 25.488 4.184 -22.073 1.00 95.56 201 LYS A CA 1
ATOM 1589 C C . LYS A 1 201 ? 24.567 4.088 -23.281 1.00 95.56 201 LYS A C 1
ATOM 1591 O O . LYS A 1 201 ? 23.712 4.949 -23.451 1.00 95.56 201 LYS A O 1
ATOM 1596 N N . GLU A 1 202 ? 24.668 3.020 -24.069 1.00 96.50 202 GLU A N 1
ATOM 1597 C CA . GLU A 1 202 ? 23.776 2.795 -25.216 1.00 96.50 202 GLU A CA 1
ATOM 1598 C C . GLU A 1 202 ? 22.301 2.703 -24.794 1.00 96.50 202 GLU A C 1
ATOM 1600 O O . GLU A 1 202 ? 21.416 3.261 -25.447 1.00 96.50 202 GLU A O 1
ATOM 1605 N N . SER A 1 203 ? 22.018 2.020 -23.682 1.00 96.88 203 SER A N 1
ATOM 1606 C CA . SER A 1 203 ? 20.655 1.888 -23.157 1.00 96.88 203 SER A CA 1
ATOM 1607 C C . SER A 1 203 ? 20.130 3.217 -22.609 1.00 96.88 203 SER A C 1
ATOM 1609 O O . SER A 1 203 ? 19.001 3.599 -22.907 1.00 96.88 203 SER A O 1
ATOM 1611 N N . MET A 1 204 ? 20.952 3.963 -21.869 1.00 97.38 204 MET A N 1
ATOM 1612 C CA . MET A 1 204 ? 20.584 5.290 -21.371 1.00 97.38 204 MET A CA 1
ATOM 1613 C C . MET A 1 204 ? 20.407 6.306 -22.511 1.00 97.38 204 MET A C 1
ATOM 1615 O O . MET A 1 204 ? 19.474 7.099 -22.462 1.00 97.38 204 MET A O 1
ATOM 1619 N N . ALA A 1 205 ? 21.206 6.238 -23.579 1.00 96.69 205 ALA A N 1
ATOM 1620 C CA . ALA A 1 205 ? 21.056 7.099 -24.755 1.00 96.69 205 ALA A CA 1
ATOM 1621 C C . ALA A 1 205 ? 19.715 6.871 -25.475 1.00 96.69 205 ALA A C 1
ATOM 1623 O O . ALA A 1 205 ? 19.051 7.826 -25.875 1.00 96.69 205 ALA A O 1
ATOM 1624 N N . LYS A 1 206 ? 19.254 5.616 -25.578 1.00 97.31 206 LYS A N 1
ATOM 1625 C CA . LYS A 1 206 ? 17.907 5.314 -26.098 1.00 97.31 206 LYS A CA 1
ATOM 1626 C C . LYS A 1 206 ? 16.813 5.937 -25.232 1.00 97.31 206 LYS A C 1
ATOM 1628 O O . LYS A 1 206 ? 15.854 6.489 -25.762 1.00 97.31 206 LYS A O 1
ATOM 1633 N N . ALA A 1 207 ? 16.961 5.866 -23.909 1.00 97.25 207 ALA A N 1
ATOM 1634 C CA . ALA A 1 207 ? 16.025 6.500 -22.986 1.00 97.25 207 ALA A CA 1
ATOM 1635 C C . ALA A 1 207 ? 16.024 8.030 -23.128 1.00 97.25 207 ALA A C 1
ATOM 1637 O O . ALA A 1 207 ? 14.952 8.624 -23.178 1.00 97.25 207 ALA A O 1
ATOM 1638 N N . TYR A 1 208 ? 17.203 8.644 -23.248 1.00 97.25 208 TYR A N 1
ATOM 1639 C CA . TYR A 1 208 ? 17.374 10.080 -23.471 1.00 97.25 208 TYR A CA 1
ATOM 1640 C C . TYR A 1 208 ? 16.611 10.562 -24.707 1.00 97.25 208 TYR A C 1
ATOM 1642 O O . TYR A 1 208 ? 15.758 11.439 -24.585 1.00 97.25 208 TYR A O 1
ATOM 1650 N N . ILE A 1 209 ? 16.849 9.934 -25.866 1.00 96.69 209 ILE A N 1
ATOM 1651 C CA . ILE A 1 209 ? 16.186 10.293 -27.130 1.00 96.69 209 ILE A CA 1
ATOM 1652 C C . ILE A 1 209 ? 14.665 10.183 -26.981 1.00 96.69 209 ILE A C 1
ATOM 1654 O O . ILE A 1 209 ? 13.934 11.095 -27.348 1.00 96.69 209 ILE A O 1
ATOM 1658 N N . LEU A 1 210 ? 14.174 9.098 -26.375 1.00 96.50 210 LEU A N 1
ATOM 1659 C CA . LEU A 1 210 ? 12.737 8.915 -26.180 1.00 96.50 210 LEU A CA 1
ATOM 1660 C C . LEU A 1 210 ? 12.119 9.968 -25.252 1.00 96.50 210 LEU A C 1
ATOM 1662 O O . LEU A 1 210 ? 10.999 10.396 -25.513 1.00 96.50 210 LEU A O 1
ATOM 1666 N N . TYR A 1 211 ? 12.810 10.386 -24.186 1.00 96.62 211 TYR A N 1
ATOM 1667 C CA . TYR A 1 211 ? 12.318 11.448 -23.301 1.00 96.62 211 TYR A CA 1
ATOM 1668 C C . TYR A 1 211 ? 12.356 12.832 -23.962 1.00 96.62 211 TYR A C 1
ATOM 1670 O O . TYR A 1 211 ? 11.449 13.631 -23.720 1.00 96.62 211 TYR A O 1
ATOM 1678 N N . GLN A 1 212 ? 13.334 13.097 -24.835 1.00 93.81 212 GLN A N 1
ATOM 1679 C CA . GLN A 1 212 ? 13.339 14.296 -25.678 1.00 93.81 212 GLN A CA 1
ATOM 1680 C C . GLN A 1 212 ? 12.165 14.301 -26.662 1.00 93.81 212 GLN A C 1
ATOM 1682 O O . GLN A 1 212 ? 11.420 15.278 -26.707 1.00 93.81 212 GLN A O 1
ATOM 1687 N N . ASP A 1 213 ? 11.953 13.195 -27.381 1.00 94.19 213 ASP A N 1
ATOM 1688 C CA . ASP A 1 213 ? 10.881 13.045 -28.375 1.00 94.19 213 ASP A CA 1
ATOM 1689 C C . ASP A 1 213 ? 9.484 13.312 -27.795 1.00 94.19 213 ASP A C 1
ATOM 1691 O O . ASP A 1 213 ? 8.602 13.806 -28.495 1.00 94.19 213 ASP A O 1
ATOM 1695 N N . ILE A 1 214 ? 9.257 12.956 -26.526 1.00 95.06 214 ILE A N 1
ATOM 1696 C CA . ILE A 1 214 ? 7.962 13.138 -25.848 1.00 95.06 214 ILE A CA 1
ATOM 1697 C C . ILE A 1 214 ? 7.870 14.441 -25.042 1.00 95.06 214 ILE A C 1
ATOM 1699 O O . ILE A 1 214 ? 6.905 14.619 -24.299 1.00 95.06 214 ILE A O 1
ATOM 1703 N N . GLY A 1 215 ? 8.858 15.334 -25.155 1.00 94.00 215 GLY A N 1
ATOM 1704 C CA . GLY A 1 215 ? 8.837 16.642 -24.501 1.00 94.00 215 GLY A CA 1
ATOM 1705 C C . GLY A 1 215 ? 8.980 16.593 -22.978 1.00 94.00 215 GLY A C 1
ATOM 1706 O O . GLY A 1 215 ? 8.355 17.396 -22.291 1.00 94.00 215 GLY A O 1
ATOM 1707 N N . LYS A 1 216 ? 9.787 15.665 -22.439 1.00 93.88 216 LYS A N 1
ATOM 1708 C CA . LYS A 1 216 ? 10.160 15.606 -21.009 1.00 93.88 216 LYS A CA 1
ATOM 1709 C C . LYS A 1 216 ? 11.646 15.950 -20.817 1.00 93.88 216 LYS A C 1
ATOM 1711 O O . LYS A 1 216 ? 12.447 15.052 -20.525 1.00 93.88 216 LYS A O 1
ATOM 1716 N N . PRO A 1 217 ? 12.043 17.220 -21.022 1.00 91.00 217 PRO A N 1
ATOM 1717 C CA . PRO A 1 217 ? 13.444 17.633 -21.005 1.00 91.00 217 PRO A CA 1
ATOM 1718 C C . PRO A 1 217 ? 14.114 17.424 -19.644 1.00 91.00 217 PRO A C 1
ATOM 1720 O O . PRO A 1 217 ? 15.294 17.098 -19.614 1.00 91.00 217 PRO A O 1
ATOM 1723 N N . GLU A 1 218 ? 13.376 17.500 -18.533 1.00 94.19 218 GLU A N 1
ATOM 1724 C CA . GLU A 1 218 ? 13.930 17.290 -17.188 1.00 94.19 218 GLU A CA 1
ATOM 1725 C C . GLU A 1 218 ? 14.427 15.848 -17.012 1.00 94.19 218 GLU A C 1
ATOM 1727 O O . GLU A 1 218 ? 15.475 15.590 -16.420 1.00 94.19 218 GLU A O 1
ATOM 1732 N N . MET A 1 219 ? 13.687 14.885 -17.574 1.00 94.12 219 MET A N 1
ATOM 1733 C CA . MET A 1 219 ? 14.090 13.478 -17.565 1.00 94.12 219 MET A CA 1
ATOM 1734 C C . MET A 1 219 ? 15.269 13.229 -18.505 1.00 94.12 219 MET A C 1
ATOM 1736 O O . MET A 1 219 ? 16.151 12.437 -18.178 1.00 94.12 219 MET A O 1
ATOM 1740 N N . ALA A 1 220 ? 15.304 13.899 -19.659 1.00 93.25 220 ALA A N 1
ATOM 1741 C CA . ALA A 1 220 ? 16.432 13.813 -20.578 1.00 93.25 220 ALA A CA 1
ATOM 1742 C C . ALA A 1 220 ? 17.715 14.368 -19.933 1.00 93.25 220 ALA A C 1
ATOM 1744 O O . ALA A 1 220 ? 18.739 13.691 -19.940 1.00 93.25 220 ALA A O 1
ATOM 1745 N N . GLU A 1 221 ? 17.649 15.535 -19.295 1.00 94.31 221 GLU A N 1
ATOM 1746 C CA . GLU A 1 221 ? 18.777 16.142 -18.580 1.00 94.31 221 GLU A CA 1
ATOM 1747 C C . GLU A 1 221 ? 19.270 15.246 -17.434 1.00 94.31 221 GLU A C 1
ATOM 1749 O O . GLU A 1 221 ? 20.469 14.993 -17.306 1.00 94.31 221 GLU A O 1
ATOM 1754 N N . TYR A 1 222 ? 18.348 14.667 -16.657 1.00 95.06 222 TYR A N 1
ATOM 1755 C CA . TYR A 1 222 ? 18.690 13.700 -15.613 1.00 95.06 222 TYR A CA 1
ATOM 1756 C C . TYR A 1 222 ? 19.467 12.492 -16.162 1.00 95.06 222 TYR A C 1
ATOM 1758 O O . TYR A 1 222 ? 20.476 12.073 -15.588 1.00 95.06 222 TYR A O 1
ATOM 1766 N N . ILE A 1 223 ? 19.023 11.931 -17.289 1.00 94.69 223 ILE A N 1
ATOM 1767 C CA . ILE A 1 223 ? 19.690 10.787 -17.922 1.00 94.69 223 ILE A CA 1
ATOM 1768 C C . ILE A 1 223 ? 21.040 11.194 -18.504 1.00 94.69 223 ILE A C 1
ATOM 1770 O O . ILE A 1 223 ? 22.001 10.438 -18.378 1.00 94.69 223 ILE A O 1
ATOM 1774 N N . GLN A 1 224 ? 21.131 12.379 -19.105 1.00 93.94 224 GLN A N 1
ATOM 1775 C CA . GLN A 1 224 ? 22.375 12.913 -19.643 1.00 93.94 224 GLN A CA 1
ATOM 1776 C C . GLN A 1 224 ? 23.432 13.055 -18.546 1.00 93.94 224 GLN A C 1
ATOM 1778 O O . GLN A 1 224 ? 24.528 12.515 -18.690 1.00 93.94 224 GLN A O 1
ATOM 1783 N N . LYS A 1 225 ? 23.069 13.651 -17.405 1.00 94.12 225 LYS A N 1
ATOM 1784 C CA . LYS A 1 225 ? 23.947 13.719 -16.234 1.00 94.12 225 LYS A CA 1
ATOM 1785 C C . LYS A 1 225 ? 24.397 12.327 -15.789 1.00 94.12 225 LYS A C 1
ATOM 1787 O O . LYS A 1 225 ? 25.572 12.110 -15.506 1.00 94.12 225 LYS A O 1
ATOM 1792 N N . ARG A 1 226 ? 23.483 11.350 -15.774 1.00 9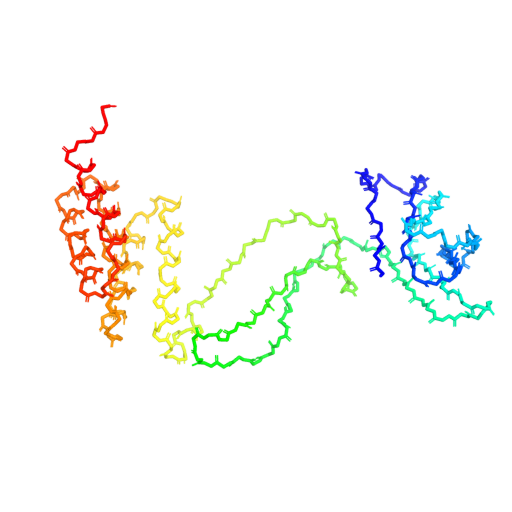2.94 226 ARG A N 1
ATOM 1793 C CA . ARG A 1 226 ? 23.828 9.975 -15.395 1.00 92.94 226 ARG A CA 1
ATOM 1794 C C . ARG A 1 226 ? 24.805 9.327 -16.379 1.00 92.94 226 ARG A C 1
ATOM 1796 O O . ARG A 1 226 ? 25.686 8.602 -15.940 1.00 92.94 226 ARG A O 1
ATOM 1803 N N . ILE A 1 227 ? 24.680 9.591 -17.681 1.00 93.31 227 ILE A N 1
ATOM 1804 C CA . ILE A 1 227 ? 25.632 9.131 -18.708 1.00 93.31 227 ILE A CA 1
ATOM 1805 C C . ILE A 1 227 ? 27.010 9.776 -18.505 1.00 93.31 227 ILE A C 1
ATOM 1807 O O . ILE A 1 227 ? 28.025 9.092 -18.646 1.00 93.31 227 ILE A O 1
ATOM 1811 N N . GLU A 1 228 ? 27.056 11.065 -18.166 1.00 91.31 228 GLU A N 1
ATOM 1812 C CA . GLU A 1 228 ? 28.296 11.800 -17.891 1.00 91.31 228 GLU A CA 1
ATOM 1813 C C . GLU A 1 228 ? 29.019 11.257 -16.651 1.00 91.31 228 GLU A C 1
ATOM 1815 O O . GLU A 1 228 ? 30.226 11.031 -16.701 1.00 91.31 228 GLU A O 1
ATOM 1820 N N . GLU A 1 229 ? 28.288 10.929 -15.583 1.00 89.38 229 GLU A N 1
ATOM 1821 C CA . GLU A 1 229 ? 28.835 10.266 -14.389 1.00 89.38 229 GLU A CA 1
ATOM 1822 C C . GLU A 1 229 ? 29.480 8.903 -14.720 1.00 89.38 229 GLU A C 1
ATOM 1824 O O . GLU A 1 229 ? 30.461 8.511 -14.096 1.00 89.38 229 GLU A O 1
ATOM 1829 N N . LEU A 1 230 ? 29.003 8.193 -15.750 1.00 86.94 230 LEU A N 1
ATOM 1830 C CA . LEU A 1 230 ? 29.633 6.950 -16.225 1.00 86.94 230 LEU A CA 1
ATOM 1831 C C . LEU A 1 230 ? 30.935 7.172 -17.015 1.00 86.94 230 LEU A C 1
ATOM 1833 O O . LEU A 1 230 ? 31.605 6.202 -17.380 1.00 86.94 230 LEU A O 1
ATOM 1837 N N . ASN A 1 231 ? 31.268 8.410 -17.385 1.00 78.00 231 ASN A N 1
ATOM 1838 C CA . ASN A 1 231 ? 32.572 8.749 -17.967 1.00 78.00 231 ASN A CA 1
ATOM 1839 C C . ASN A 1 231 ? 33.624 9.019 -16.886 1.00 78.00 231 ASN A C 1
ATOM 1841 O O . ASN A 1 231 ? 34.810 8.855 -17.157 1.00 78.00 231 ASN A O 1
ATOM 1845 N N . PHE A 1 232 ? 33.185 9.394 -15.684 1.00 78.56 232 PHE A N 1
ATOM 1846 C CA . PHE A 1 232 ? 34.034 9.776 -14.560 1.00 78.56 232 PHE A CA 1
ATOM 1847 C C . PHE A 1 232 ? 33.584 9.020 -13.302 1.00 78.56 232 PHE A C 1
ATOM 1849 O O . PHE A 1 232 ? 32.958 9.618 -12.422 1.00 78.56 232 PHE A O 1
ATOM 1856 N N . PRO A 1 233 ? 33.821 7.694 -13.228 1.00 64.75 233 PRO A N 1
ATOM 1857 C CA . PRO A 1 233 ? 33.488 6.943 -12.028 1.00 64.75 233 PRO A CA 1
ATOM 1858 C C . PRO A 1 233 ? 34.242 7.552 -10.833 1.00 64.75 233 PRO A C 1
ATOM 1860 O O . PRO A 1 233 ? 35.418 7.879 -10.987 1.00 64.75 233 PRO A O 1
ATOM 1863 N N . PRO A 1 234 ? 33.588 7.755 -9.676 1.00 58.47 234 PRO A N 1
ATOM 1864 C CA . PRO A 1 234 ? 34.277 8.246 -8.488 1.00 58.47 234 PRO A CA 1
ATOM 1865 C C . PRO A 1 234 ? 35.372 7.251 -8.076 1.00 58.47 234 PRO A C 1
ATOM 1867 O O . PRO A 1 234 ? 35.115 6.044 -8.078 1.00 58.47 234 PRO A O 1
ATOM 1870 N N . ASP A 1 235 ? 36.560 7.784 -7.770 1.00 53.34 235 ASP A N 1
ATOM 1871 C CA . ASP A 1 235 ? 37.734 7.041 -7.279 1.00 53.34 235 ASP A CA 1
ATOM 1872 C C . ASP A 1 235 ? 37.441 6.234 -5.999 1.00 53.34 235 ASP A C 1
ATOM 1874 O O . ASP A 1 235 ? 36.670 6.724 -5.134 1.00 53.34 235 ASP A O 1
#

InterPro domains:
  IPR011990 Tetratricopeptide-like helical domain superfamily [G3DSA:1.25.40.10] (144-228)
  IPR011990 Tetratricopeptide-like helical domain superfamily [SSF48452] (124-222)
  IPR013783 Immunoglobulin-like fold [G3DSA:2.60.40.10] (4-78)
  IPR013783 Immunoglobulin-like fold [G3DSA:2.60.40.10] (82-143)
  IPR019734 Tetratricopeptide repeat [PF13181] (142-171)
  IPR019734 Tetratricopeptide repeat [PF13181] (184-207)
  IPR019734 Tetratricopeptide repeat [PS50005] (141-174)
  IPR019734 Tetratricopeptide repeat [SM00028] (141-174)
  IPR019734 Tetratricopeptide repeat [SM00028] (181-214)
  IPR032311 Domain of unknown function DUF4982 [PF16355] (14-71)
  IPR040605 Glycoside hydrolase family 2, domain 5 [PF18565] (84-125)
  IPR051913 Glycosyl Hydrolase 2 Domain-Containing Protein [PTHR42732] (14-154)